Protein AF-A0A9P5GC84-F1 (afdb_monomer)

Sequence (224 aa):
MANRCHRMKKECLPSPPMRKRRMMTKTPGDNKVERLEEKVDGLVALLKSVTQGAPGSFNASSINSALGRLIPATSGREADGVITNNTNHVEYPYDKPGVTRSVEGPFTPTTSSLSRPESTNQLPSLIYSYLEPSAEEASAYLDRFRNEFQGQLPFLQVSSSMTAQQLRQESPLLWLSIMTVASTRSTQKIMLSKEVSGVFGREAYVEGTRNMDFLLAVLVYTTW

Solvent-accessible surface area (backbone atoms only — not comparable to full-atom values): 15064 Å² total; per-residue (Å²): 144,63,73,68,34,63,78,66,78,45,88,83,72,82,81,79,85,79,81,81,78,81,81,79,83,80,79,90,82,77,72,63,62,60,60,47,50,58,55,50,52,54,51,53,54,52,53,51,58,66,66,69,54,78,94,82,80,89,61,74,67,60,60,52,57,63,60,62,73,72,67,80,90,80,90,85,85,90,84,89,85,88,88,86,87,83,86,88,84,84,86,81,86,87,85,86,91,87,82,91,85,89,86,86,87,84,91,82,94,76,95,73,94,70,86,70,79,82,74,77,82,69,71,75,72,90,57,61,81,87,76,59,66,54,74,68,54,35,43,51,22,49,53,44,34,59,73,74,49,34,82,83,36,87,88,57,78,80,59,89,86,63,48,51,69,55,40,42,72,79,27,48,52,30,38,56,24,46,48,30,67,40,45,83,51,67,70,57,27,54,52,41,47,54,45,52,52,51,50,50,50,40,38,57,70,73,71,55,67,89,48,70,40,55,53,52,13,52,51,53,51,73,74,104

Organism: Penicillium crustosum (NCBI:txid36656)

Mean predicted aligned error: 21.55 Å

Structure (mmCIF, N/CA/C/O backbone):
data_AF-A0A9P5GC84-F1
#
_entry.id   AF-A0A9P5GC84-F1
#
loop_
_atom_site.group_PDB
_atom_site.id
_atom_site.type_symbol
_atom_site.label_atom_id
_atom_site.label_alt_id
_atom_site.label_comp_id
_atom_site.label_asym_id
_atom_site.label_entity_id
_atom_site.label_seq_id
_atom_site.pdbx_PDB_ins_code
_atom_site.Cartn_x
_atom_site.Cartn_y
_atom_site.Cartn_z
_atom_site.occupancy
_atom_site.B_iso_or_equiv
_atom_site.auth_seq_id
_atom_site.auth_comp_id
_atom_site.auth_asym_id
_atom_site.auth_atom_id
_atom_site.pdbx_PDB_model_num
ATOM 1 N N . MET A 1 1 ? -10.344 -0.003 -44.331 1.00 55.09 1 MET A N 1
ATOM 2 C CA . MET A 1 1 ? -10.607 0.578 -42.993 1.00 55.09 1 MET A CA 1
ATOM 3 C C . MET A 1 1 ? -11.714 1.645 -43.098 1.00 55.09 1 MET A C 1
ATOM 5 O O . MET A 1 1 ? -11.452 2.808 -42.856 1.00 55.09 1 MET A O 1
ATOM 9 N N . ALA A 1 2 ? -12.939 1.276 -43.514 1.00 60.81 2 ALA A N 1
ATOM 10 C CA . ALA A 1 2 ? -14.027 2.242 -43.798 1.00 60.81 2 ALA A CA 1
ATOM 11 C C . ALA A 1 2 ? -15.404 1.857 -43.204 1.00 60.81 2 ALA A C 1
ATOM 13 O O . ALA A 1 2 ? -16.261 2.713 -43.009 1.00 60.81 2 ALA A O 1
ATOM 14 N N . ASN A 1 3 ? -15.610 0.590 -42.817 1.00 68.31 3 ASN A N 1
ATOM 15 C CA . ASN A 1 3 ? -16.916 0.107 -42.339 1.00 68.31 3 ASN A CA 1
ATOM 16 C C . ASN A 1 3 ? -17.334 0.642 -40.952 1.00 68.31 3 ASN A C 1
ATOM 18 O O . ASN A 1 3 ? -18.503 0.547 -40.583 1.00 68.31 3 ASN A O 1
ATOM 22 N N . ARG A 1 4 ? -16.410 1.223 -40.170 1.00 76.31 4 ARG A N 1
ATOM 23 C CA . ARG A 1 4 ? -16.698 1.702 -38.806 1.00 76.31 4 ARG A CA 1
ATOM 24 C C . ARG A 1 4 ? -17.381 3.075 -38.777 1.00 76.31 4 ARG A C 1
ATOM 26 O O . ARG A 1 4 ? -18.329 3.228 -38.014 1.00 76.31 4 ARG A O 1
ATOM 33 N N . CYS A 1 5 ? -16.967 4.046 -39.603 1.00 82.56 5 CYS A N 1
ATOM 34 C CA . CYS A 1 5 ? -17.656 5.349 -39.622 1.00 82.56 5 CYS A CA 1
ATOM 35 C C . CYS A 1 5 ? -19.024 5.254 -40.309 1.00 82.56 5 CYS A C 1
ATOM 37 O O . CYS A 1 5 ? -19.958 5.928 -39.880 1.00 82.56 5 CYS A O 1
ATOM 39 N N . HIS A 1 6 ? -19.166 4.373 -41.313 1.00 81.94 6 HIS A N 1
ATOM 40 C CA . HIS A 1 6 ? -20.432 4.179 -42.026 1.00 81.94 6 HIS A CA 1
ATOM 41 C C . HIS A 1 6 ? -21.551 3.719 -41.079 1.00 81.94 6 HIS A C 1
ATOM 43 O O . HIS A 1 6 ? -22.630 4.306 -41.054 1.00 81.94 6 HIS A O 1
ATOM 49 N N . ARG A 1 7 ? -21.255 2.759 -40.191 1.00 88.31 7 ARG A N 1
ATOM 50 C CA . ARG A 1 7 ? -22.196 2.303 -39.154 1.00 88.31 7 ARG A CA 1
ATOM 51 C C . ARG A 1 7 ? -22.576 3.403 -38.155 1.00 88.31 7 ARG A C 1
ATOM 53 O O . ARG A 1 7 ? -23.663 3.364 -37.592 1.00 88.31 7 ARG A O 1
ATOM 60 N N . MET A 1 8 ? -21.692 4.373 -37.924 1.00 82.38 8 MET A N 1
ATOM 61 C CA . MET A 1 8 ? -21.915 5.465 -36.972 1.00 82.38 8 MET A CA 1
ATOM 62 C C . MET A 1 8 ? -22.486 6.739 -37.613 1.00 82.38 8 MET A C 1
ATOM 64 O O . MET A 1 8 ? -22.654 7.724 -36.899 1.00 82.38 8 MET A O 1
ATOM 68 N N . LYS A 1 9 ? -22.777 6.736 -38.926 1.00 83.75 9 LYS A N 1
ATOM 69 C CA . LYS A 1 9 ? -23.207 7.918 -39.700 1.00 83.75 9 LYS A CA 1
ATOM 70 C C . LYS A 1 9 ? -22.303 9.143 -39.477 1.00 83.75 9 LYS A C 1
ATOM 72 O O . LYS A 1 9 ? -22.784 10.268 -39.390 1.00 83.75 9 LYS A O 1
ATOM 77 N N . LYS A 1 10 ? -20.991 8.920 -39.348 1.00 84.88 10 LYS A N 1
ATOM 78 C CA . LYS A 1 10 ? -19.992 9.990 -39.217 1.00 84.88 10 LYS A CA 1
ATOM 79 C C . LYS A 1 10 ? -19.121 10.044 -40.464 1.00 84.88 10 LYS A C 1
ATOM 81 O O . LYS A 1 10 ? -18.779 9.002 -41.023 1.00 84.88 10 LYS A O 1
ATOM 86 N N . GLU A 1 11 ? -18.750 11.250 -40.870 1.00 83.75 11 GLU A N 1
ATOM 87 C CA . GLU A 1 11 ? -17.839 11.479 -41.988 1.00 83.75 11 GLU A CA 1
ATOM 88 C C . GLU A 1 11 ? -16.426 10.995 -41.616 1.00 83.75 11 GLU A C 1
ATOM 90 O O . GLU A 1 11 ? -15.875 11.393 -40.587 1.00 83.75 11 GLU A O 1
ATOM 95 N N . CYS A 1 12 ? -15.855 10.069 -42.398 1.00 85.00 12 CYS A N 1
ATOM 96 C CA . CYS A 1 12 ? -14.475 9.631 -42.183 1.00 85.00 12 CYS A CA 1
ATOM 97 C C . CYS A 1 12 ? -13.531 10.655 -42.832 1.00 85.00 12 CYS A C 1
ATOM 99 O O . CYS A 1 12 ? -13.404 10.671 -44.056 1.00 85.00 12 CYS A O 1
ATOM 101 N N . LEU A 1 13 ? -12.816 11.443 -42.028 1.00 83.06 13 LEU A N 1
ATOM 102 C CA . LEU A 1 13 ? -11.723 12.287 -42.514 1.00 83.06 13 LEU A CA 1
ATOM 103 C C . LEU A 1 13 ? -10.361 11.632 -42.226 1.00 83.06 13 LEU A C 1
ATOM 105 O O . LEU A 1 13 ? -10.191 11.021 -41.165 1.00 83.06 13 LEU A O 1
ATOM 109 N N . PRO A 1 14 ? -9.385 11.733 -43.147 1.00 79.88 14 PRO A N 1
ATOM 110 C CA . PRO A 1 14 ? -8.031 11.258 -42.899 1.00 79.88 14 PRO A CA 1
ATOM 111 C C . PRO A 1 14 ? -7.396 12.045 -41.747 1.00 79.88 14 PRO A C 1
ATOM 113 O O . PRO A 1 14 ? -7.546 13.263 -41.645 1.00 79.88 14 PRO A O 1
ATOM 116 N N . SER A 1 15 ? -6.681 11.346 -40.864 1.00 75.31 15 SER A N 1
ATOM 117 C CA . SER A 1 15 ? -5.996 11.974 -39.732 1.00 75.31 15 SER A CA 1
ATOM 118 C C . SER A 1 15 ? -4.927 12.962 -40.223 1.00 75.31 15 SER A C 1
ATOM 120 O O . SER A 1 15 ? -4.150 12.599 -41.112 1.00 75.31 15 SER A O 1
ATOM 122 N N . PRO A 1 16 ? -4.837 14.177 -39.648 1.00 75.81 16 PRO A N 1
ATOM 123 C CA . PRO A 1 16 ? -3.846 15.165 -40.058 1.00 75.81 16 PRO A CA 1
ATOM 124 C C . PRO A 1 16 ? -2.413 14.667 -39.790 1.00 75.81 16 PRO A C 1
ATOM 126 O O . PRO A 1 16 ? -2.183 13.937 -38.820 1.00 75.81 16 PRO A O 1
ATOM 129 N N . PRO A 1 17 ? -1.429 15.053 -40.623 1.00 72.69 17 PRO A N 1
ATOM 130 C CA . PRO A 1 17 ? -0.055 14.587 -40.477 1.00 72.69 17 PRO A CA 1
ATOM 131 C C . PRO A 1 17 ? 0.571 15.100 -39.171 1.00 72.69 17 PRO A C 1
ATOM 133 O O . PRO A 1 17 ? 0.630 16.304 -38.914 1.00 72.69 17 PRO A O 1
ATOM 136 N N . MET A 1 18 ? 1.080 14.183 -38.343 1.00 66.62 18 MET A N 1
ATOM 137 C CA . MET A 1 18 ? 1.791 14.529 -37.110 1.00 66.62 18 MET A CA 1
ATOM 138 C C . MET A 1 18 ? 3.189 15.079 -37.428 1.00 66.62 18 MET A C 1
ATOM 140 O O . MET A 1 18 ? 4.023 14.404 -38.032 1.00 66.62 18 MET A O 1
ATOM 144 N N . ARG A 1 19 ? 3.480 16.305 -36.979 1.00 72.06 19 ARG A N 1
ATOM 145 C CA . ARG A 1 19 ? 4.813 16.918 -37.085 1.00 72.06 19 ARG A CA 1
ATOM 146 C C . ARG A 1 19 ? 5.812 16.175 -36.187 1.00 72.06 19 ARG A C 1
ATOM 148 O O . ARG A 1 19 ? 5.699 16.196 -34.964 1.00 72.06 19 ARG A O 1
ATOM 155 N N . LYS A 1 20 ? 6.823 15.552 -36.800 1.00 64.44 20 LYS A N 1
ATOM 156 C CA . LYS A 1 20 ? 7.907 14.819 -36.123 1.00 64.44 20 LYS A CA 1
ATOM 157 C C . LYS A 1 20 ? 8.705 15.762 -35.204 1.00 64.44 20 LYS A C 1
ATOM 159 O O . LYS A 1 20 ? 9.256 16.766 -35.660 1.00 64.44 20 LYS A O 1
ATOM 164 N N . ARG A 1 21 ? 8.761 15.452 -33.905 1.00 65.12 21 ARG A N 1
ATOM 165 C CA . ARG A 1 21 ? 9.570 16.177 -32.907 1.00 65.12 21 ARG A CA 1
ATOM 166 C C . ARG A 1 21 ? 11.055 15.918 -33.193 1.00 65.12 21 ARG A C 1
ATOM 168 O O . ARG A 1 21 ? 11.454 14.765 -33.338 1.00 65.12 21 ARG A O 1
ATOM 175 N N . ARG A 1 22 ? 11.865 16.976 -33.308 1.00 62.28 22 ARG A N 1
ATOM 176 C CA . ARG A 1 22 ? 13.326 16.854 -33.461 1.00 62.28 22 ARG A CA 1
ATOM 177 C C . ARG A 1 22 ? 13.924 16.256 -32.182 1.00 62.28 22 ARG A C 1
ATOM 179 O O . ARG A 1 22 ? 13.572 16.683 -31.086 1.00 62.28 22 ARG A O 1
ATOM 186 N N . MET A 1 23 ? 14.795 15.261 -32.348 1.00 58.22 23 MET A N 1
ATOM 187 C CA . MET A 1 23 ? 15.551 14.620 -31.271 1.00 58.22 23 MET A CA 1
ATOM 188 C C . MET A 1 23 ? 16.591 15.609 -30.731 1.00 58.22 23 MET A C 1
ATOM 190 O O . MET A 1 23 ? 17.331 16.206 -31.510 1.00 58.22 23 MET A O 1
ATOM 194 N N . MET A 1 24 ? 16.614 15.799 -29.412 1.00 58.97 24 MET A N 1
ATOM 195 C CA . MET A 1 24 ? 17.615 16.606 -28.715 1.00 58.97 24 MET A CA 1
ATOM 196 C C . MET A 1 24 ? 18.976 15.907 -28.839 1.00 58.97 24 MET A C 1
ATOM 198 O O . MET A 1 24 ? 19.091 14.718 -28.540 1.00 58.97 24 MET A O 1
ATOM 202 N N . THR A 1 25 ? 19.995 16.627 -29.299 1.00 54.00 25 THR A N 1
ATOM 203 C CA . THR A 1 25 ? 21.387 16.167 -29.334 1.00 54.00 25 THR A CA 1
ATOM 204 C C . THR A 1 25 ? 21.872 15.842 -27.922 1.00 54.00 25 THR A C 1
ATOM 206 O O . THR A 1 25 ? 21.773 16.667 -27.017 1.00 54.00 25 THR A O 1
ATOM 209 N N . LYS A 1 26 ? 22.371 14.617 -27.750 1.00 50.19 26 LYS A N 1
ATOM 210 C CA . LYS A 1 26 ? 22.916 14.058 -26.510 1.00 50.19 26 LYS A CA 1
ATOM 211 C C . LYS A 1 26 ? 24.270 14.721 -26.215 1.00 50.19 26 LYS A C 1
ATOM 213 O O . LYS A 1 26 ? 25.170 14.655 -27.046 1.00 50.19 26 LYS A O 1
ATOM 218 N N . THR A 1 27 ? 24.407 15.368 -25.063 1.00 59.03 27 THR A N 1
ATOM 219 C CA . THR A 1 27 ? 25.687 15.864 -24.530 1.00 59.03 27 THR A CA 1
ATOM 220 C C . THR A 1 27 ? 26.582 14.670 -24.155 1.00 59.03 27 THR A C 1
ATOM 222 O O . THR A 1 27 ? 26.062 13.707 -23.581 1.00 59.03 27 THR A O 1
ATOM 225 N N . PRO A 1 28 ? 27.897 14.689 -24.444 1.00 49.44 28 PRO A N 1
ATOM 226 C CA . PRO A 1 28 ? 28.806 13.622 -24.043 1.00 49.44 28 PRO A CA 1
ATOM 227 C C . PRO A 1 28 ? 29.158 13.793 -22.561 1.00 49.44 28 PRO A C 1
ATOM 229 O O . PRO A 1 28 ? 29.727 14.801 -22.153 1.00 49.44 28 PRO A O 1
ATOM 232 N N . GLY A 1 29 ? 28.767 12.822 -21.743 1.00 54.94 29 GLY A N 1
ATOM 233 C CA . GLY A 1 29 ? 29.179 12.704 -20.348 1.00 54.94 29 GLY A CA 1
ATOM 234 C C . GLY A 1 29 ? 29.903 11.382 -20.169 1.00 54.94 29 GLY A C 1
ATOM 235 O O . GLY A 1 29 ? 29.343 10.472 -19.569 1.00 54.94 29 GLY A O 1
ATOM 236 N N . ASP A 1 30 ? 31.106 11.278 -20.732 1.00 59.31 30 ASP A N 1
ATOM 237 C CA . ASP A 1 30 ? 31.896 10.042 -20.780 1.00 59.31 30 ASP A CA 1
ATOM 238 C C . ASP A 1 30 ? 33.179 10.143 -19.943 1.00 59.31 30 ASP A C 1
ATOM 240 O O . ASP A 1 30 ? 34.237 9.667 -20.312 1.00 59.31 30 ASP A O 1
ATOM 244 N N . ASN A 1 31 ? 33.089 10.805 -18.785 1.00 60.28 31 ASN A N 1
ATOM 245 C CA . ASN A 1 31 ? 34.246 11.025 -17.904 1.00 60.28 31 ASN A CA 1
ATOM 246 C C . A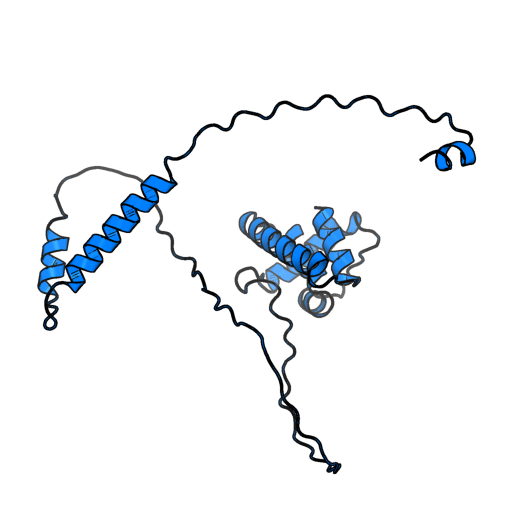SN A 1 31 ? 34.158 10.177 -16.623 1.00 60.28 31 ASN A C 1
ATOM 248 O O . ASN A 1 31 ? 34.979 10.317 -15.718 1.00 60.28 31 ASN A O 1
ATOM 252 N N . LYS A 1 32 ? 33.095 9.372 -16.478 1.00 60.78 32 LYS A N 1
ATOM 253 C CA . LYS A 1 32 ? 32.849 8.533 -15.292 1.00 60.78 32 LYS A CA 1
ATOM 254 C C . LYS A 1 32 ? 33.191 7.067 -15.521 1.00 60.78 32 LYS A C 1
ATOM 256 O O . LYS A 1 32 ? 33.563 6.418 -14.554 1.00 60.78 32 LYS A O 1
ATOM 261 N N . VAL A 1 33 ? 33.062 6.566 -16.749 1.00 60.16 33 VAL A N 1
ATOM 262 C CA . VAL A 1 33 ? 33.372 5.166 -17.076 1.00 60.16 33 VAL A CA 1
ATOM 263 C C . VAL A 1 33 ? 34.890 4.982 -17.150 1.00 60.16 33 VAL A C 1
ATOM 265 O O . VAL A 1 33 ? 35.430 4.182 -16.396 1.00 60.16 33 VAL A O 1
ATOM 268 N N . GLU A 1 34 ? 35.588 5.855 -17.880 1.00 59.97 34 GLU A N 1
ATOM 269 C CA . GLU A 1 34 ? 37.058 5.857 -17.995 1.00 59.97 34 GLU A CA 1
ATOM 270 C C . GLU A 1 34 ? 37.766 6.017 -16.631 1.00 59.97 34 GLU A C 1
ATOM 272 O O . GLU A 1 34 ? 38.715 5.307 -16.306 1.00 59.97 34 GLU A O 1
ATOM 277 N N . ARG A 1 35 ? 37.227 6.874 -15.750 1.00 57.44 35 ARG A N 1
ATOM 278 C CA . ARG A 1 35 ? 37.747 7.061 -14.381 1.00 57.44 35 ARG A CA 1
ATOM 279 C C . ARG A 1 35 ? 37.533 5.861 -13.461 1.00 57.44 35 ARG A C 1
ATOM 281 O O . ARG A 1 35 ? 38.186 5.774 -12.421 1.00 57.44 35 ARG A O 1
ATOM 288 N N . LEU A 1 36 ? 36.558 5.004 -13.760 1.00 56.75 36 LEU A N 1
ATOM 289 C CA . LEU A 1 36 ? 36.333 3.774 -13.003 1.00 56.75 36 LEU A CA 1
ATOM 290 C C . LEU A 1 36 ? 37.233 2.654 -13.526 1.00 56.75 36 LEU A C 1
ATOM 292 O O . LEU A 1 36 ? 37.791 1.926 -12.710 1.00 56.75 36 LEU A O 1
ATOM 296 N N . GLU A 1 37 ? 37.440 2.577 -14.839 1.00 64.00 37 GLU A N 1
ATOM 297 C CA . GLU A 1 37 ? 38.364 1.628 -15.472 1.00 64.00 37 GLU A CA 1
ATOM 298 C C . GLU A 1 37 ? 39.808 1.838 -14.981 1.00 64.00 37 GLU A C 1
ATOM 300 O O . GLU A 1 37 ? 40.424 0.896 -14.483 1.00 64.00 37 GLU A O 1
ATOM 305 N N . GLU A 1 38 ? 40.289 3.088 -14.932 1.00 66.69 38 GLU A N 1
ATOM 306 C CA . GLU A 1 38 ? 41.637 3.419 -14.433 1.00 66.69 38 GLU A CA 1
ATOM 307 C C . GLU A 1 38 ? 41.859 2.980 -12.968 1.00 66.69 38 GLU A C 1
ATOM 309 O O . GLU A 1 38 ? 42.932 2.504 -12.585 1.00 66.69 38 GLU A O 1
ATOM 314 N N . LYS A 1 39 ? 40.824 3.086 -12.122 1.00 68.94 39 L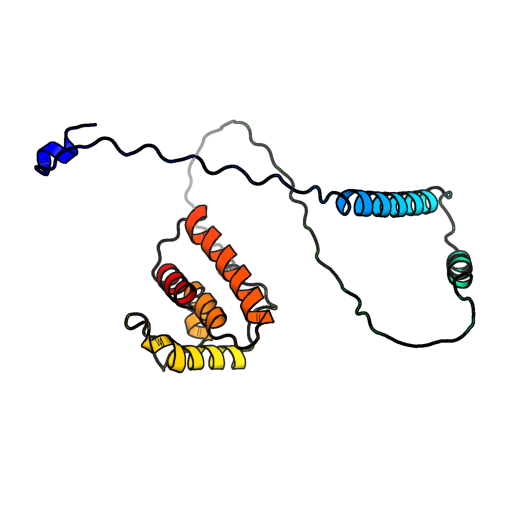YS A N 1
ATOM 315 C CA . LYS A 1 39 ? 40.908 2.682 -10.706 1.00 68.94 39 LYS A CA 1
ATOM 316 C C . LYS A 1 39 ? 40.858 1.166 -10.523 1.00 68.94 39 LYS A C 1
ATOM 318 O O . LYS A 1 39 ? 41.438 0.663 -9.559 1.00 68.94 39 LYS A O 1
ATOM 323 N N . VAL A 1 40 ? 40.180 0.442 -11.414 1.00 70.69 40 VAL A N 1
ATOM 324 C CA . VAL A 1 40 ? 40.148 -1.027 -11.399 1.00 70.69 40 VAL A CA 1
ATOM 325 C C . VAL A 1 40 ? 41.503 -1.586 -11.831 1.00 70.69 40 VAL A C 1
ATOM 327 O O . VAL A 1 40 ? 42.036 -2.466 -11.151 1.00 70.69 40 VAL A O 1
ATOM 330 N N . ASP A 1 41 ? 42.123 -1.012 -12.860 1.00 68.88 41 ASP A N 1
ATOM 331 C CA . ASP A 1 41 ? 43.451 -1.430 -13.318 1.00 68.88 41 ASP A CA 1
ATOM 332 C C . ASP A 1 41 ? 44.534 -1.207 -12.254 1.00 68.88 41 ASP A C 1
ATOM 334 O O . ASP A 1 41 ? 45.388 -2.074 -12.040 1.00 68.88 41 ASP A O 1
ATOM 338 N N . GLY A 1 42 ? 44.451 -0.104 -11.500 1.00 71.81 42 GLY A N 1
ATOM 339 C CA . GLY A 1 42 ? 45.342 0.156 -10.366 1.00 71.81 42 GLY A CA 1
ATOM 340 C C . GLY A 1 42 ? 45.252 -0.903 -9.258 1.00 71.81 42 GLY A C 1
ATOM 341 O O . GLY A 1 42 ? 46.273 -1.320 -8.705 1.00 71.81 42 GLY A O 1
ATOM 342 N N . LEU A 1 43 ? 44.046 -1.399 -8.959 1.00 74.56 43 LEU A N 1
ATOM 343 C CA . LEU A 1 43 ? 43.842 -2.460 -7.965 1.00 74.56 43 LEU A CA 1
ATOM 344 C C . LEU A 1 43 ? 44.334 -3.823 -8.469 1.00 74.56 43 LEU A C 1
ATOM 346 O O . LEU A 1 43 ? 44.952 -4.575 -7.712 1.00 74.56 43 LEU A O 1
ATOM 350 N N . VAL A 1 44 ? 44.123 -4.127 -9.751 1.00 75.69 44 VAL A N 1
ATOM 351 C CA . VAL A 1 44 ? 44.600 -5.370 -10.374 1.00 75.69 44 VAL A CA 1
ATOM 352 C C . VAL A 1 44 ? 46.129 -5.397 -10.458 1.00 75.69 44 VAL A C 1
ATOM 354 O O . VAL A 1 44 ? 46.731 -6.450 -10.235 1.00 75.69 44 VAL A O 1
ATOM 357 N N . ALA A 1 45 ? 46.778 -4.258 -10.712 1.00 70.69 45 ALA A N 1
ATOM 358 C CA . ALA A 1 45 ? 48.236 -4.143 -10.715 1.00 70.69 45 ALA A CA 1
ATOM 359 C C . ALA A 1 45 ? 48.844 -4.401 -9.324 1.00 70.69 45 ALA A C 1
ATOM 361 O O . ALA A 1 45 ? 49.824 -5.142 -9.202 1.00 70.69 45 ALA A O 1
ATOM 362 N N . LEU A 1 46 ? 48.231 -3.861 -8.265 1.00 69.50 46 LEU A N 1
ATOM 363 C CA . LEU A 1 46 ? 48.681 -4.079 -6.888 1.00 69.50 46 LEU A CA 1
ATOM 364 C C . LEU A 1 46 ? 48.470 -5.527 -6.440 1.00 69.50 46 LEU A C 1
ATOM 366 O O . LEU A 1 46 ? 49.394 -6.130 -5.894 1.00 69.50 46 LEU A O 1
ATOM 370 N N . LEU A 1 47 ? 47.313 -6.122 -6.741 1.00 69.19 47 LEU A N 1
ATOM 371 C CA . LEU A 1 47 ? 47.050 -7.534 -6.448 1.00 69.19 47 LEU A CA 1
ATOM 372 C C . LEU A 1 47 ? 48.027 -8.454 -7.187 1.00 69.19 47 LEU A C 1
ATOM 374 O O . LEU A 1 47 ? 48.614 -9.342 -6.569 1.00 69.19 47 LEU A O 1
ATOM 378 N N . LYS A 1 48 ? 48.295 -8.190 -8.473 1.00 66.88 48 LYS A N 1
ATOM 379 C CA . LYS A 1 48 ? 49.311 -8.924 -9.237 1.00 66.88 48 LYS A CA 1
ATOM 380 C C . LYS A 1 48 ? 50.703 -8.796 -8.615 1.00 66.88 48 LYS A C 1
ATOM 382 O O . LYS A 1 48 ? 51.396 -9.808 -8.535 1.00 66.88 48 LYS A O 1
ATOM 387 N N . SER A 1 49 ? 51.090 -7.615 -8.120 1.00 63.16 49 SER A N 1
ATOM 388 C CA . SER A 1 49 ? 52.384 -7.421 -7.444 1.00 63.16 49 SER A CA 1
ATOM 389 C C . SER A 1 49 ? 52.500 -8.173 -6.112 1.00 63.16 49 SER A C 1
ATOM 391 O O . SER A 1 49 ? 53.571 -8.684 -5.797 1.00 63.16 49 SER A O 1
ATOM 393 N N . VAL A 1 50 ? 51.397 -8.322 -5.367 1.00 65.25 50 VAL A N 1
ATOM 394 C CA . VAL A 1 50 ? 51.358 -9.097 -4.114 1.00 65.25 50 VAL A CA 1
ATOM 395 C C . VAL A 1 50 ? 51.447 -10.600 -4.393 1.00 65.25 50 VAL A C 1
ATOM 397 O O . VAL A 1 50 ? 52.057 -11.335 -3.623 1.00 65.25 50 VAL A O 1
ATOM 400 N N . THR A 1 51 ? 50.895 -11.062 -5.517 1.00 60.72 51 THR A N 1
ATOM 401 C CA . THR A 1 51 ? 50.903 -12.487 -5.894 1.00 60.72 51 THR A CA 1
ATOM 402 C C . THR A 1 51 ? 52.149 -12.951 -6.656 1.00 60.72 51 THR A C 1
ATOM 404 O O . THR A 1 51 ? 52.334 -14.152 -6.821 1.00 60.72 51 THR A O 1
ATOM 407 N N . GLN A 1 52 ? 53.006 -12.037 -7.129 1.00 58.28 52 GLN A N 1
ATOM 408 C CA . GLN A 1 52 ? 54.222 -12.380 -7.888 1.00 58.28 52 GLN A CA 1
ATOM 409 C C . GLN A 1 52 ? 55.486 -12.535 -7.021 1.00 58.28 52 GLN A C 1
ATOM 411 O O . GLN A 1 52 ? 56.554 -12.848 -7.544 1.00 58.28 52 GLN A O 1
ATOM 416 N N . GLY A 1 53 ? 55.383 -12.378 -5.698 1.00 53.09 53 GLY A N 1
ATOM 417 C CA . GLY A 1 53 ? 56.409 -12.841 -4.762 1.00 53.09 53 GLY A CA 1
ATOM 418 C C . GLY A 1 53 ? 56.238 -14.336 -4.482 1.00 53.09 53 GLY A C 1
ATOM 419 O O . GLY A 1 53 ? 55.138 -14.774 -4.160 1.00 53.09 53 GLY A O 1
ATOM 420 N N . ALA A 1 54 ? 57.316 -15.110 -4.628 1.00 53.38 54 ALA A N 1
ATOM 421 C CA . ALA A 1 54 ? 57.374 -16.561 -4.425 1.00 53.38 54 ALA A CA 1
ATOM 422 C C . ALA A 1 54 ? 56.625 -17.061 -3.162 1.00 53.38 54 ALA A C 1
ATOM 424 O O . ALA A 1 54 ? 56.560 -16.352 -2.154 1.00 53.38 54 ALA A O 1
ATOM 425 N N . PRO A 1 55 ? 56.084 -18.296 -3.173 1.00 51.84 55 PRO A N 1
ATOM 426 C CA . PRO A 1 55 ? 55.265 -18.796 -2.081 1.00 51.84 55 PRO A CA 1
ATOM 427 C C . PRO A 1 55 ? 56.147 -19.134 -0.879 1.00 51.84 55 PRO A C 1
ATOM 429 O O . PRO A 1 55 ? 56.990 -20.026 -0.942 1.00 51.84 55 PRO A O 1
ATOM 432 N N . GLY A 1 56 ? 55.916 -18.442 0.233 1.00 56.12 56 GLY A N 1
ATOM 433 C CA . GLY A 1 56 ? 56.484 -18.806 1.527 1.00 56.12 56 GLY A CA 1
ATOM 434 C C . GLY A 1 56 ? 57.140 -17.637 2.245 1.00 56.12 56 GLY A C 1
ATOM 435 O O . GLY A 1 56 ? 58.334 -17.407 2.097 1.00 56.12 56 GLY A O 1
ATOM 436 N N . SER A 1 57 ? 56.334 -16.972 3.076 1.00 53.56 57 SER A N 1
ATOM 437 C CA . SER A 1 57 ? 56.687 -16.109 4.217 1.00 53.56 57 SER A CA 1
ATOM 438 C C . SER A 1 57 ? 56.083 -14.712 4.085 1.00 53.56 57 SER A C 1
ATOM 440 O O . SER A 1 57 ? 56.686 -13.779 3.559 1.00 53.56 57 SER A O 1
ATOM 442 N N . PHE A 1 58 ? 54.861 -14.565 4.598 1.00 53.81 58 PHE A N 1
ATOM 443 C CA . PHE A 1 58 ? 54.255 -13.260 4.830 1.00 53.81 58 PHE A CA 1
ATOM 444 C C . PHE A 1 58 ? 54.684 -12.783 6.216 1.00 53.81 58 PHE A C 1
ATOM 446 O O . PHE A 1 58 ? 54.112 -13.191 7.225 1.00 53.81 58 PHE A O 1
ATOM 453 N N . ASN A 1 59 ? 55.713 -11.939 6.278 1.00 55.34 59 ASN A N 1
ATOM 454 C CA . ASN A 1 59 ? 56.118 -11.307 7.528 1.00 55.34 59 ASN A CA 1
ATOM 455 C C . ASN A 1 59 ? 55.352 -9.980 7.686 1.00 55.34 59 ASN A C 1
ATOM 457 O O . ASN A 1 59 ? 55.474 -9.076 6.857 1.00 55.34 59 ASN A O 1
ATOM 461 N N . ALA A 1 60 ? 54.554 -9.854 8.752 1.00 51.88 60 ALA A N 1
ATOM 462 C CA . ALA A 1 60 ? 53.698 -8.690 9.034 1.00 51.88 60 ALA A CA 1
ATOM 463 C C . ALA A 1 60 ? 54.470 -7.353 9.161 1.00 51.88 60 ALA A C 1
ATOM 465 O O . ALA A 1 60 ? 53.888 -6.270 9.095 1.00 51.88 60 ALA A O 1
ATOM 466 N N . SER A 1 61 ? 55.796 -7.414 9.294 1.00 54.19 61 SER A N 1
ATOM 467 C CA . SER A 1 61 ? 56.706 -6.270 9.385 1.00 54.19 61 SER A CA 1
ATOM 468 C C . SER A 1 61 ? 56.823 -5.447 8.092 1.00 54.19 61 SER A C 1
ATOM 470 O O . SER A 1 61 ? 57.069 -4.241 8.166 1.00 54.19 61 SER A O 1
ATOM 472 N N . SER A 1 62 ? 56.582 -6.037 6.915 1.00 52.69 62 SER A N 1
ATOM 473 C CA . SER A 1 62 ? 56.615 -5.300 5.638 1.00 52.69 62 SER A CA 1
ATOM 474 C C . SER A 1 62 ? 55.364 -4.440 5.417 1.00 52.69 62 SER A C 1
ATOM 476 O O . SER A 1 62 ? 55.452 -3.368 4.820 1.00 52.69 62 SER A O 1
ATOM 478 N N . ILE A 1 63 ? 54.218 -4.857 5.966 1.00 55.91 63 ILE A N 1
ATOM 479 C CA . ILE A 1 63 ? 52.938 -4.137 5.864 1.00 55.91 63 ILE A CA 1
ATOM 480 C C . ILE A 1 63 ? 52.994 -2.842 6.695 1.00 55.91 63 ILE A C 1
ATOM 482 O O . ILE A 1 63 ? 52.574 -1.779 6.238 1.00 55.91 63 ILE A O 1
ATOM 486 N N . ASN A 1 64 ? 53.630 -2.901 7.870 1.00 53.34 64 ASN A N 1
ATOM 487 C CA . ASN A 1 64 ? 53.810 -1.740 8.744 1.00 53.34 64 ASN A CA 1
ATOM 488 C C . ASN A 1 64 ? 54.816 -0.715 8.187 1.00 53.34 64 ASN A C 1
ATOM 490 O O . ASN A 1 64 ? 54.645 0.481 8.410 1.00 53.34 64 ASN A O 1
ATOM 494 N N . SER A 1 65 ? 55.825 -1.144 7.413 1.00 49.84 65 SER A N 1
ATOM 495 C CA . SER A 1 65 ? 56.768 -0.213 6.761 1.00 49.84 65 SER A CA 1
ATOM 496 C C . SER A 1 65 ? 56.147 0.561 5.592 1.00 49.84 65 SER A C 1
ATOM 498 O O . SER A 1 65 ? 56.536 1.702 5.345 1.00 49.84 65 SER A O 1
ATOM 500 N N . ALA A 1 66 ? 55.168 -0.021 4.890 1.00 52.66 66 ALA A N 1
ATOM 501 C CA . ALA A 1 66 ? 54.433 0.674 3.832 1.00 52.66 66 ALA A CA 1
ATOM 502 C C . ALA A 1 66 ? 53.396 1.660 4.404 1.00 52.66 66 ALA A C 1
ATOM 504 O O . ALA A 1 66 ? 53.283 2.782 3.914 1.00 52.66 66 ALA A O 1
ATOM 505 N N . LEU A 1 67 ? 52.707 1.285 5.490 1.00 52.94 67 LEU A N 1
ATOM 506 C CA . LEU A 1 67 ? 51.769 2.164 6.203 1.00 52.94 67 LEU A CA 1
ATOM 507 C C . LEU A 1 67 ? 52.470 3.305 6.963 1.00 52.94 67 LEU A C 1
ATOM 509 O O . LEU A 1 67 ? 51.935 4.408 7.035 1.00 52.94 67 LEU A O 1
ATOM 513 N N . GLY A 1 68 ? 53.691 3.088 7.465 1.00 46.97 68 GLY A N 1
ATOM 514 C CA . GLY A 1 68 ? 54.474 4.106 8.178 1.00 46.97 68 GLY A CA 1
ATOM 515 C C . GLY A 1 68 ? 54.995 5.258 7.307 1.00 46.97 68 GLY A C 1
ATOM 516 O O . GLY A 1 68 ? 55.328 6.316 7.834 1.00 46.97 68 GLY A O 1
ATOM 517 N N . ARG A 1 69 ? 55.033 5.102 5.974 1.00 47.03 69 ARG A N 1
ATOM 518 C CA . ARG A 1 69 ? 55.433 6.173 5.038 1.00 47.03 69 ARG A CA 1
ATOM 519 C C . ARG A 1 69 ? 54.312 7.160 4.692 1.00 47.03 69 ARG A C 1
ATOM 521 O O . ARG A 1 69 ? 54.569 8.119 3.972 1.00 47.03 69 ARG A O 1
ATOM 528 N N . LEU A 1 70 ? 53.097 6.957 5.204 1.00 44.47 70 LEU A N 1
ATOM 529 C CA . LEU A 1 70 ? 51.937 7.811 4.925 1.00 44.47 70 LEU A CA 1
ATOM 530 C C . LEU A 1 70 ? 51.655 8.866 6.009 1.00 44.47 70 LEU A C 1
ATOM 532 O O . LEU A 1 70 ? 50.622 9.525 5.939 1.00 44.47 70 LEU A O 1
ATOM 536 N N . ILE A 1 71 ? 52.555 9.078 6.979 1.00 51.00 71 ILE A N 1
ATOM 537 C CA . ILE A 1 71 ? 52.379 10.121 8.005 1.00 51.00 71 ILE A CA 1
ATOM 538 C C . ILE A 1 71 ? 53.427 11.232 7.841 1.00 51.00 71 ILE A C 1
ATOM 540 O O . ILE A 1 71 ? 54.497 11.167 8.448 1.00 51.00 71 ILE A O 1
ATOM 544 N N . PRO A 1 72 ? 53.136 12.301 7.082 1.00 39.28 72 PRO A N 1
ATOM 545 C CA . PRO A 1 72 ? 53.729 13.602 7.339 1.00 39.28 72 PRO A CA 1
ATOM 546 C C . PRO A 1 72 ? 53.012 14.239 8.538 1.00 39.28 72 PRO A C 1
ATOM 548 O O . PRO A 1 72 ? 51.798 14.443 8.526 1.00 39.28 72 PRO A O 1
ATOM 551 N N . ALA A 1 73 ? 53.769 14.569 9.582 1.00 46.50 73 ALA A N 1
ATOM 552 C CA . ALA A 1 73 ? 53.326 15.493 10.615 1.00 46.50 73 ALA A CA 1
ATOM 553 C C . ALA A 1 73 ? 53.226 16.910 10.019 1.00 46.50 73 ALA A C 1
ATOM 555 O O . ALA A 1 73 ? 54.215 17.370 9.465 1.00 46.50 73 ALA A O 1
ATOM 556 N N . THR A 1 74 ? 52.059 17.567 10.123 1.00 35.91 74 THR A N 1
ATOM 557 C CA . THR A 1 74 ? 51.840 18.952 10.618 1.00 35.91 74 THR A CA 1
ATOM 558 C C . THR A 1 74 ? 50.455 19.508 10.221 1.00 35.91 74 THR A C 1
ATOM 560 O O . THR A 1 74 ? 50.170 19.666 9.043 1.00 35.91 74 THR A O 1
ATOM 563 N N . SER A 1 75 ? 49.663 19.857 11.248 1.00 46.06 75 SER A N 1
ATOM 564 C CA . SER A 1 75 ? 48.703 20.978 11.413 1.00 46.06 75 SER A CA 1
ATOM 565 C C . SER A 1 75 ? 47.665 21.358 10.327 1.00 46.06 75 SER A C 1
ATOM 567 O O . SER A 1 75 ? 48.028 21.872 9.275 1.00 46.06 75 SER A O 1
ATOM 569 N N . GLY A 1 76 ? 46.366 21.315 10.693 1.00 35.16 76 GLY A N 1
ATOM 570 C CA . GLY A 1 76 ? 45.350 22.279 10.215 1.00 35.16 76 GLY A CA 1
ATOM 571 C C . GLY A 1 76 ? 43.988 21.750 9.712 1.00 35.16 76 GLY A C 1
ATOM 572 O O . GLY A 1 76 ? 43.868 21.424 8.545 1.00 35.16 76 GLY A O 1
ATOM 573 N N . ARG A 1 77 ? 42.967 21.811 10.591 1.00 41.28 77 ARG A N 1
ATOM 574 C CA . ARG A 1 77 ? 41.516 22.106 10.390 1.00 41.28 77 ARG A CA 1
ATOM 575 C C . ARG A 1 77 ? 40.615 21.324 9.389 1.00 41.28 77 ARG A C 1
ATOM 577 O O . ARG A 1 77 ? 40.738 21.464 8.185 1.00 41.28 77 ARG A O 1
ATOM 584 N N . GLU A 1 78 ? 39.583 20.713 9.999 1.00 36.59 78 GLU A N 1
ATOM 585 C CA . GLU A 1 78 ? 38.132 20.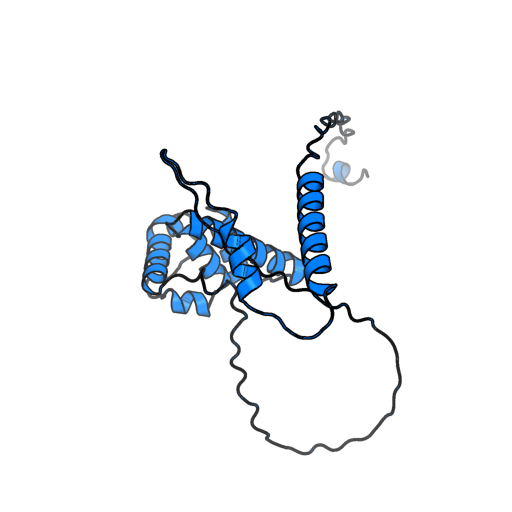659 9.665 1.00 36.59 78 GLU A CA 1
ATOM 586 C C . GLU A 1 78 ? 37.554 19.870 8.458 1.00 36.59 78 GLU A C 1
ATOM 588 O O . GLU A 1 78 ? 38.003 19.978 7.325 1.00 36.59 78 GLU A O 1
ATOM 593 N N . ALA A 1 79 ? 36.416 19.215 8.776 1.00 35.22 79 ALA A N 1
ATOM 594 C CA . ALA A 1 79 ? 35.267 18.773 7.958 1.00 35.22 79 ALA A CA 1
ATOM 595 C C . ALA A 1 79 ? 35.177 17.312 7.435 1.00 35.22 79 ALA A C 1
ATOM 597 O O . ALA A 1 79 ? 35.891 16.895 6.532 1.00 35.22 79 ALA A O 1
ATOM 598 N N . ASP A 1 80 ? 34.200 16.601 8.026 1.00 34.84 80 ASP A N 1
ATOM 599 C CA . ASP A 1 80 ? 33.173 15.689 7.474 1.00 34.84 80 ASP A CA 1
ATOM 600 C C . ASP A 1 80 ? 33.477 14.679 6.348 1.00 34.84 80 ASP A C 1
ATOM 602 O O . ASP A 1 80 ? 33.904 15.026 5.251 1.00 34.84 80 ASP A O 1
ATOM 606 N N . GLY A 1 81 ? 33.040 13.425 6.559 1.00 31.61 81 GLY A N 1
ATOM 607 C CA . GLY A 1 81 ? 32.819 12.474 5.461 1.00 31.61 81 GLY A CA 1
ATOM 608 C C . GLY A 1 81 ? 32.752 10.992 5.843 1.00 31.61 81 GLY A C 1
ATOM 609 O O . GLY A 1 81 ? 33.766 10.311 5.905 1.00 31.61 81 GLY A O 1
ATOM 610 N N . VAL A 1 82 ? 31.527 10.504 6.037 1.00 36.59 82 VAL A N 1
ATOM 611 C CA . VAL A 1 82 ? 31.063 9.133 6.334 1.00 36.59 82 VAL A CA 1
ATOM 612 C C . VAL A 1 82 ? 31.614 8.024 5.412 1.00 36.59 82 VAL A C 1
ATOM 614 O O . VAL A 1 82 ? 31.627 8.160 4.190 1.00 36.59 82 VAL A O 1
ATOM 617 N N . ILE A 1 83 ? 31.954 6.872 6.013 1.00 37.78 83 ILE A N 1
ATOM 618 C CA . ILE A 1 83 ? 32.242 5.589 5.345 1.00 37.78 83 ILE A CA 1
ATOM 619 C C . ILE A 1 83 ? 30.941 4.819 5.054 1.00 37.78 83 ILE A C 1
ATOM 621 O O . ILE A 1 83 ? 30.111 4.600 5.934 1.00 37.78 83 ILE A O 1
ATOM 625 N N . THR A 1 84 ? 30.812 4.374 3.805 1.00 38.53 84 THR A N 1
ATOM 626 C CA . THR A 1 84 ? 29.829 3.423 3.259 1.00 38.53 84 THR A CA 1
ATOM 627 C C . THR A 1 84 ? 30.285 1.967 3.405 1.00 38.53 84 THR A C 1
ATOM 629 O O . THR A 1 84 ? 31.474 1.708 3.268 1.00 38.53 84 THR A O 1
ATOM 632 N N . ASN A 1 85 ? 29.347 1.023 3.536 1.00 33.66 85 ASN A N 1
ATOM 633 C CA . ASN A 1 85 ? 29.482 -0.408 3.194 1.00 33.66 85 ASN A CA 1
ATOM 634 C C . ASN A 1 85 ? 28.056 -0.984 3.030 1.00 33.66 85 ASN 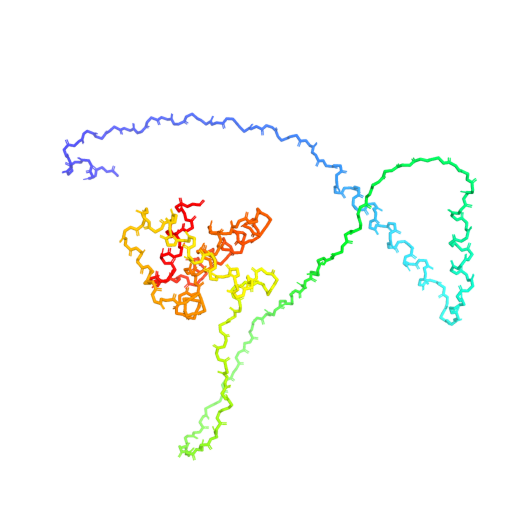A C 1
ATOM 636 O O . ASN A 1 85 ? 27.166 -0.553 3.753 1.00 33.66 85 ASN A O 1
ATOM 640 N N . ASN A 1 86 ? 27.711 -1.965 2.195 1.00 35.69 86 ASN A N 1
ATOM 641 C CA . ASN A 1 86 ? 28.313 -2.630 1.037 1.00 35.69 86 ASN A CA 1
ATOM 642 C C . ASN A 1 86 ? 27.159 -3.454 0.404 1.00 35.69 86 ASN A C 1
ATOM 644 O O . ASN A 1 86 ? 26.396 -4.081 1.139 1.00 35.69 86 ASN A O 1
ATOM 648 N N . THR A 1 87 ? 26.995 -3.457 -0.921 1.00 35.81 87 THR A N 1
ATOM 649 C CA . THR A 1 87 ? 25.999 -4.275 -1.650 1.00 35.81 87 THR A CA 1
ATOM 650 C C . THR A 1 87 ? 26.674 -5.497 -2.265 1.00 35.81 87 THR A C 1
ATOM 652 O O . THR A 1 87 ? 27.579 -5.341 -3.081 1.00 35.81 87 THR A O 1
ATOM 655 N N . ASN A 1 88 ? 26.211 -6.700 -1.914 1.00 49.09 88 ASN A N 1
ATOM 656 C CA . ASN A 1 88 ? 26.642 -7.958 -2.527 1.00 49.09 88 ASN A CA 1
ATOM 657 C C . ASN A 1 88 ? 25.857 -8.228 -3.820 1.00 49.09 88 ASN A C 1
ATOM 659 O O . ASN A 1 88 ? 24.628 -8.267 -3.821 1.00 49.09 88 ASN A O 1
ATOM 663 N N . HIS A 1 89 ? 26.599 -8.429 -4.906 1.00 31.12 89 HIS A N 1
ATOM 664 C CA . HIS A 1 89 ? 26.141 -8.852 -6.226 1.00 31.12 89 HIS A CA 1
ATOM 665 C C . HIS A 1 89 ? 26.241 -10.383 -6.305 1.00 31.12 89 HIS A C 1
ATOM 667 O O . HIS A 1 89 ? 27.323 -10.926 -6.091 1.00 31.12 89 HIS A O 1
ATOM 673 N N . VAL A 1 90 ? 25.132 -11.078 -6.578 1.00 38.31 90 VAL A N 1
ATOM 674 C CA . VAL A 1 90 ? 25.115 -12.538 -6.764 1.00 38.31 90 VAL A CA 1
ATOM 675 C C . VAL A 1 90 ? 25.005 -12.851 -8.254 1.00 38.31 90 VAL A C 1
ATOM 677 O O . VAL A 1 90 ? 24.084 -12.414 -8.940 1.00 38.31 90 VAL A O 1
ATOM 680 N N . GLU A 1 91 ? 26.002 -13.590 -8.720 1.00 23.97 91 GLU A N 1
ATOM 681 C CA . GLU A 1 91 ? 26.189 -14.163 -10.048 1.00 23.97 91 GLU A CA 1
ATOM 682 C C . GLU A 1 91 ? 25.244 -15.363 -10.261 1.00 23.97 91 GLU A C 1
ATOM 684 O O . GLU A 1 91 ? 25.147 -16.236 -9.400 1.00 23.97 91 GLU A O 1
ATOM 689 N N . TYR A 1 92 ? 24.534 -15.407 -11.395 1.00 34.28 92 TYR A N 1
ATOM 690 C CA . TYR A 1 92 ? 23.637 -16.510 -11.774 1.00 34.28 92 TYR A CA 1
ATOM 691 C C . TYR A 1 92 ? 24.273 -17.383 -12.873 1.00 34.28 92 TYR A C 1
ATOM 693 O O . TYR A 1 92 ? 24.599 -16.850 -13.938 1.00 34.28 92 TYR A O 1
ATOM 701 N N . PRO A 1 93 ? 24.384 -18.712 -12.687 1.00 45.38 93 PRO A N 1
ATOM 702 C CA . PRO A 1 93 ? 24.760 -19.644 -13.751 1.00 45.38 93 PRO A CA 1
ATOM 703 C C . PRO A 1 93 ? 23.575 -19.982 -14.675 1.00 45.38 93 PRO A C 1
ATOM 705 O O . PRO A 1 93 ? 22.467 -20.249 -14.216 1.00 45.38 93 PRO A O 1
ATOM 708 N N . TYR A 1 94 ? 23.826 -19.996 -15.986 1.00 31.03 94 TYR A N 1
ATOM 709 C CA . TYR A 1 94 ? 22.902 -20.431 -17.042 1.00 31.03 94 TYR A CA 1
ATOM 710 C C . TYR A 1 94 ? 23.023 -21.948 -17.280 1.00 31.03 94 TYR A C 1
ATOM 712 O O . TYR A 1 94 ? 24.104 -22.410 -17.644 1.00 31.03 94 TYR A O 1
ATOM 720 N N . ASP A 1 95 ? 21.915 -22.694 -17.193 1.00 34.38 95 ASP A N 1
ATOM 721 C CA . ASP A 1 95 ? 21.816 -24.088 -17.658 1.00 34.38 95 ASP A CA 1
ATOM 722 C C . ASP A 1 95 ? 21.122 -24.194 -19.031 1.00 34.38 95 ASP A C 1
ATOM 724 O O . ASP A 1 95 ? 20.164 -23.481 -19.340 1.00 34.38 95 ASP A O 1
ATOM 728 N N . LYS A 1 96 ? 21.636 -25.102 -19.872 1.00 49.66 96 LYS A N 1
ATOM 729 C CA . LYS A 1 96 ? 21.154 -25.442 -21.228 1.00 49.66 96 LYS A CA 1
ATOM 730 C C . LYS A 1 96 ? 20.179 -26.638 -21.202 1.00 49.66 96 LYS A C 1
ATOM 732 O O . LYS A 1 96 ? 20.358 -27.517 -20.365 1.00 49.66 96 LYS A O 1
ATOM 737 N N . PRO A 1 97 ? 19.245 -26.778 -22.172 1.00 44.16 97 PRO A N 1
ATOM 738 C CA . PRO A 1 97 ? 18.389 -27.963 -22.291 1.00 44.16 97 PRO A CA 1
ATOM 739 C C . PRO A 1 97 ? 18.742 -28.908 -23.465 1.00 44.16 97 PRO A C 1
ATOM 741 O O . PRO A 1 97 ? 19.154 -28.467 -24.538 1.00 44.16 97 PRO A O 1
ATOM 744 N N . GLY A 1 98 ? 18.463 -30.208 -23.267 1.00 29.66 98 GLY A N 1
ATOM 745 C CA . GLY A 1 98 ? 18.297 -31.271 -24.284 1.00 29.66 98 GLY A CA 1
ATOM 746 C C . GLY A 1 98 ? 18.987 -32.597 -23.893 1.00 29.66 98 GLY A C 1
ATOM 747 O O . GLY A 1 98 ? 20.053 -32.540 -23.302 1.00 29.66 98 GLY A O 1
ATOM 748 N N . VAL A 1 99 ? 18.525 -33.835 -24.149 1.00 32.41 99 VAL A N 1
ATOM 749 C CA . VAL A 1 99 ? 17.448 -34.445 -24.964 1.00 32.41 99 VAL A CA 1
ATOM 750 C C . VAL A 1 99 ? 17.355 -35.961 -24.585 1.00 32.41 99 VAL A C 1
ATOM 752 O O . VAL A 1 99 ? 18.382 -36.598 -24.391 1.00 32.41 99 VAL A O 1
ATOM 755 N N . THR A 1 100 ? 16.124 -36.502 -24.486 1.00 35.16 100 THR A N 1
ATOM 756 C CA . THR A 1 100 ? 15.584 -37.898 -24.645 1.00 35.16 100 THR A CA 1
ATOM 757 C C . THR A 1 100 ? 16.306 -39.177 -24.147 1.00 35.16 100 THR A C 1
ATOM 759 O O . THR A 1 100 ? 17.387 -39.485 -24.637 1.00 35.16 100 THR A O 1
ATOM 762 N N . ARG A 1 101 ? 15.583 -40.078 -23.435 1.00 31.16 101 ARG A N 1
ATOM 763 C CA . ARG A 1 101 ? 15.014 -41.366 -23.956 1.00 31.16 101 ARG A CA 1
ATOM 764 C C . ARG A 1 101 ? 14.287 -42.217 -22.884 1.00 31.16 101 ARG A C 1
ATOM 766 O O . ARG A 1 101 ? 14.713 -42.278 -21.740 1.00 31.16 101 ARG A O 1
ATOM 773 N N . SER A 1 102 ? 13.205 -42.873 -23.319 1.00 35.03 102 SER A N 1
ATOM 774 C CA . SER A 1 102 ? 12.239 -43.740 -22.611 1.00 35.03 102 SER A CA 1
ATOM 775 C C . SER A 1 102 ? 12.765 -45.085 -22.095 1.00 35.03 102 SER A C 1
ATOM 777 O O . SER A 1 102 ? 13.648 -45.632 -22.746 1.00 35.03 102 SER A O 1
ATOM 779 N N . VAL A 1 103 ? 12.079 -45.678 -21.094 1.00 34.59 103 VAL A N 1
ATOM 780 C CA . VAL A 1 103 ? 11.614 -47.095 -21.056 1.00 34.59 103 VAL A CA 1
ATOM 781 C C . VAL A 1 103 ? 10.343 -47.207 -20.175 1.00 34.59 103 VAL A C 1
ATOM 783 O O . VAL A 1 103 ? 10.252 -46.560 -19.136 1.00 34.59 103 VAL A O 1
ATOM 786 N N . GLU A 1 104 ? 9.365 -48.003 -20.623 1.00 34.59 104 GLU A N 1
ATOM 787 C CA . GLU A 1 104 ? 8.049 -48.306 -20.022 1.00 34.59 104 GLU A CA 1
ATOM 788 C C . GLU A 1 104 ? 8.044 -49.385 -18.911 1.00 34.59 104 GLU A C 1
ATOM 790 O O . GLU A 1 104 ? 8.729 -50.398 -19.030 1.00 34.59 104 GLU A O 1
ATOM 795 N N . GLY A 1 105 ? 7.116 -49.209 -17.948 1.00 34.19 105 GLY A N 1
ATOM 796 C CA . GLY A 1 105 ? 6.281 -50.244 -17.286 1.00 34.19 105 GLY A CA 1
ATOM 797 C C . GLY A 1 105 ? 6.798 -50.900 -15.985 1.00 34.19 105 GLY A C 1
ATOM 798 O O . GLY A 1 105 ? 7.999 -50.870 -15.737 1.00 34.19 105 GLY A O 1
ATOM 7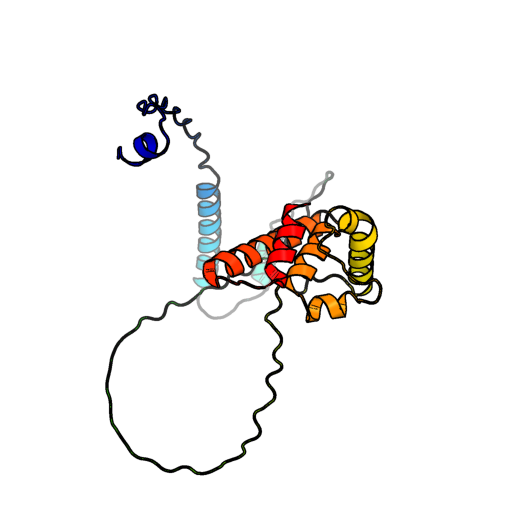99 N N . PRO A 1 106 ? 5.957 -51.620 -15.192 1.00 45.75 106 PRO A N 1
ATOM 800 C CA . PRO A 1 106 ? 4.494 -51.558 -14.978 1.00 45.75 106 PRO A CA 1
ATOM 801 C C . PRO A 1 106 ? 4.047 -51.528 -13.474 1.00 45.75 106 PRO A C 1
ATOM 803 O O . PRO A 1 106 ? 4.834 -51.690 -12.550 1.00 45.75 106 PRO A O 1
ATOM 806 N N . PHE A 1 107 ? 2.741 -51.315 -13.266 1.00 41.91 107 PHE A N 1
ATOM 807 C CA . PHE A 1 107 ? 1.942 -51.069 -12.043 1.00 41.91 107 PHE A CA 1
ATOM 808 C C . PHE A 1 107 ? 2.172 -51.907 -10.760 1.00 41.91 107 PHE A C 1
ATOM 810 O O . PHE A 1 107 ? 2.163 -53.130 -10.821 1.00 41.91 107 PHE A O 1
ATOM 817 N N . THR A 1 108 ? 2.097 -51.240 -9.590 1.00 41.41 108 THR A N 1
ATOM 818 C CA . THR A 1 108 ? 1.478 -51.738 -8.329 1.00 41.41 108 THR A CA 1
ATOM 819 C C . THR A 1 108 ? 1.063 -50.564 -7.414 1.00 41.41 108 THR A C 1
ATOM 821 O O . THR A 1 108 ? 1.880 -49.660 -7.227 1.00 41.41 108 THR A O 1
ATOM 824 N N . PRO A 1 109 ? -0.142 -50.551 -6.802 1.00 48.69 109 PRO A N 1
ATOM 825 C CA . PRO A 1 109 ? -0.525 -49.567 -5.793 1.00 48.69 109 PRO A CA 1
ATOM 826 C C . PRO A 1 109 ? -0.273 -50.132 -4.387 1.00 48.69 109 PRO A C 1
ATOM 828 O O . PRO A 1 109 ? -0.957 -51.060 -3.963 1.00 48.69 109 PRO A O 1
ATOM 831 N N . THR A 1 110 ? 0.671 -49.555 -3.643 1.00 37.94 110 THR A N 1
ATOM 832 C CA . THR A 1 110 ? 0.831 -49.857 -2.213 1.00 37.94 110 THR A CA 1
ATOM 833 C C . THR A 1 110 ? 0.860 -48.563 -1.421 1.00 37.94 110 THR A C 1
ATOM 835 O O . THR A 1 110 ? 1.715 -47.699 -1.602 1.00 37.94 110 THR A O 1
ATOM 838 N N . THR A 1 111 ? -0.136 -48.452 -0.552 1.00 47.91 111 THR A N 1
ATOM 839 C CA . THR A 1 111 ? -0.298 -47.463 0.505 1.00 47.91 111 THR A CA 1
ATOM 840 C C . THR A 1 111 ? 0.937 -47.423 1.400 1.00 47.91 111 THR A C 1
ATOM 842 O O . THR A 1 111 ? 1.187 -48.365 2.149 1.00 47.91 111 THR A O 1
ATOM 845 N N . SER A 1 112 ? 1.660 -46.309 1.362 1.00 41.28 112 SER A N 1
ATOM 846 C CA . SER A 1 112 ? 2.711 -45.996 2.326 1.00 41.28 112 SER A CA 1
ATOM 847 C C . SER A 1 112 ? 2.488 -44.577 2.822 1.00 41.28 112 SER A C 1
ATOM 849 O O . SER A 1 112 ? 2.838 -43.597 2.168 1.00 41.28 112 SER A O 1
ATOM 851 N N . SER A 1 113 ? 1.854 -44.483 3.987 1.00 50.72 113 SER A N 1
ATOM 852 C CA . SER A 1 113 ? 1.819 -43.289 4.818 1.00 50.72 113 SER A CA 1
ATOM 853 C C . SER A 1 113 ? 3.240 -42.975 5.287 1.00 50.72 113 SER A C 1
ATOM 855 O O . SER A 1 113 ? 3.697 -43.503 6.300 1.00 50.72 113 SER A O 1
ATOM 857 N N . LEU A 1 114 ? 3.945 -42.123 4.544 1.00 42.41 114 LEU A N 1
ATOM 858 C CA . LEU A 1 114 ? 5.071 -41.369 5.076 1.00 42.41 114 LEU A CA 1
ATOM 859 C C . LEU A 1 114 ? 4.574 -39.958 5.367 1.00 42.41 114 LEU A C 1
ATOM 861 O O . LEU A 1 114 ? 4.215 -39.199 4.467 1.00 42.41 114 LEU A O 1
ATOM 865 N N . SER A 1 115 ? 4.534 -39.645 6.656 1.00 46.62 115 SER A N 1
ATOM 866 C CA . SER A 1 115 ? 4.393 -38.307 7.212 1.00 46.62 115 SER A CA 1
ATOM 867 C C . SER A 1 115 ? 5.340 -37.344 6.497 1.00 46.62 115 SER A C 1
ATOM 869 O O . SER A 1 115 ? 6.553 -37.351 6.710 1.00 46.62 115 SER A O 1
ATOM 871 N N . ARG A 1 116 ? 4.749 -36.538 5.612 1.00 42.75 116 ARG A N 1
ATOM 872 C CA . ARG A 1 116 ? 5.373 -35.398 4.952 1.00 42.75 116 ARG A CA 1
ATOM 873 C C . ARG A 1 116 ? 5.791 -34.405 6.042 1.00 42.75 116 ARG A C 1
ATOM 875 O O . ARG A 1 116 ? 4.933 -34.055 6.853 1.00 42.75 116 ARG A O 1
ATOM 882 N N . PRO A 1 117 ? 7.053 -33.945 6.092 1.00 42.84 117 PRO A N 1
ATOM 883 C CA . PRO A 1 117 ? 7.390 -32.828 6.953 1.00 42.84 117 PRO A CA 1
ATOM 884 C C . PRO A 1 117 ? 6.566 -31.636 6.475 1.00 42.84 117 PRO A C 1
ATOM 886 O O . PRO A 1 117 ? 6.516 -31.327 5.283 1.00 42.84 117 PRO A O 1
ATOM 889 N N . GLU A 1 118 ? 5.850 -31.044 7.416 1.00 40.78 118 GLU A N 1
ATOM 890 C CA . GLU A 1 118 ? 5.040 -29.852 7.259 1.00 40.78 118 GLU A CA 1
ATOM 891 C C . GLU A 1 118 ? 5.946 -28.731 6.735 1.00 40.78 118 GLU A C 1
ATOM 893 O O . GLU A 1 118 ? 6.669 -28.080 7.486 1.00 40.78 118 GLU A O 1
ATOM 898 N N . SER A 1 119 ? 5.983 -28.563 5.409 1.00 38.72 119 SER A N 1
ATOM 899 C CA . SER A 1 119 ? 6.522 -27.360 4.793 1.00 38.72 119 SER A CA 1
ATOM 900 C C . SER A 1 119 ? 5.640 -26.225 5.272 1.00 38.72 119 SER A C 1
ATOM 902 O O . SER A 1 119 ? 4.529 -26.032 4.778 1.00 38.72 119 SER A O 1
ATOM 904 N N . THR A 1 120 ? 6.131 -25.507 6.273 1.00 38.72 120 THR A N 1
ATOM 905 C CA . THR A 1 120 ? 5.705 -24.158 6.597 1.00 38.72 120 THR A CA 1
ATOM 906 C C . THR A 1 120 ? 5.682 -23.369 5.291 1.00 38.72 120 THR A C 1
ATOM 908 O O . THR A 1 120 ? 6.716 -22.958 4.771 1.00 38.72 120 THR A O 1
ATOM 911 N N . ASN A 1 121 ? 4.485 -23.214 4.721 1.00 40.12 121 ASN A N 1
ATOM 912 C CA . ASN A 1 121 ? 4.202 -22.352 3.579 1.00 40.12 121 ASN A CA 1
ATOM 913 C C . ASN A 1 121 ? 4.350 -20.894 4.031 1.00 40.12 121 ASN A C 1
ATOM 915 O O . ASN A 1 121 ? 3.375 -20.153 4.125 1.00 40.12 121 ASN A O 1
ATOM 919 N N . GLN A 1 122 ? 5.568 -20.485 4.377 1.00 39.50 122 GLN A N 1
ATOM 920 C CA . GLN A 1 122 ? 5.895 -19.076 4.452 1.00 39.50 122 GLN A CA 1
ATOM 921 C C . GLN A 1 122 ? 6.023 -18.605 3.009 1.00 39.50 122 GLN A C 1
ATOM 923 O O . GLN A 1 122 ? 6.961 -18.969 2.300 1.00 39.50 122 GLN A O 1
ATOM 928 N N . LEU A 1 123 ? 5.016 -17.847 2.571 1.00 45.84 123 LEU A N 1
ATOM 929 C CA . LEU A 1 123 ? 5.094 -16.999 1.389 1.00 45.84 123 LEU A CA 1
ATOM 930 C C . LEU A 1 123 ? 6.480 -16.325 1.390 1.00 45.84 123 LEU A C 1
ATOM 932 O O . LEU A 1 123 ? 6.864 -15.805 2.444 1.00 45.84 123 LEU A O 1
ATOM 936 N N . PRO A 1 124 ? 7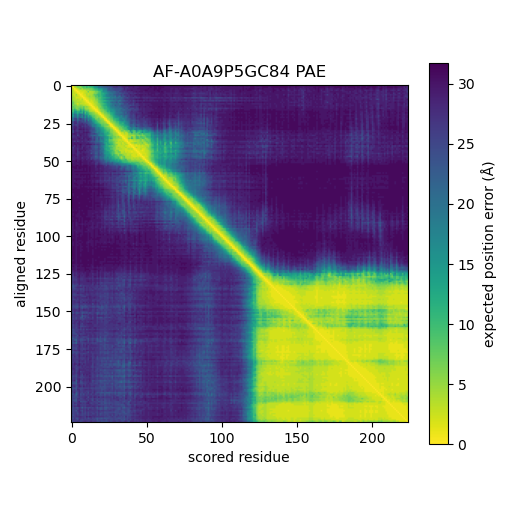.240 -16.340 0.277 1.00 55.78 124 PRO A N 1
ATOM 937 C CA . PRO A 1 124 ? 8.497 -15.611 0.202 1.00 55.78 124 PRO A CA 1
ATOM 938 C C . PRO A 1 124 ? 8.263 -14.198 0.717 1.00 55.78 124 PRO A C 1
ATOM 940 O O . PRO A 1 124 ? 7.300 -13.551 0.299 1.00 55.78 124 PRO A O 1
ATOM 943 N N . SER A 1 125 ? 9.084 -13.758 1.670 1.00 62.38 125 SER A N 1
ATOM 944 C CA . SER A 1 125 ? 8.987 -12.429 2.258 1.00 62.38 125 SER A CA 1
ATOM 945 C C . SER A 1 125 ? 8.894 -11.423 1.114 1.00 62.38 125 SER A C 1
ATOM 947 O O . SER A 1 125 ? 9.875 -11.214 0.406 1.00 62.38 125 SER A O 1
ATOM 949 N N . LEU A 1 126 ? 7.714 -10.826 0.903 1.00 69.75 126 LEU A N 1
ATOM 950 C CA . LEU A 1 126 ? 7.471 -9.888 -0.206 1.00 69.75 126 LEU A CA 1
ATOM 951 C C . LEU A 1 126 ? 8.352 -8.632 -0.125 1.00 69.75 126 LEU A C 1
ATOM 953 O O . LEU A 1 126 ? 8.274 -7.765 -0.987 1.00 69.75 126 LEU A O 1
ATOM 957 N N . ILE A 1 127 ? 9.105 -8.504 0.967 1.00 77.19 127 ILE A N 1
ATOM 958 C CA . ILE A 1 127 ? 9.884 -7.352 1.371 1.00 77.19 127 ILE A CA 1
ATOM 959 C C . ILE A 1 127 ? 11.099 -7.868 2.139 1.00 77.19 127 ILE A C 1
ATOM 961 O O . ILE A 1 127 ? 11.007 -8.825 2.915 1.00 77.19 127 ILE A O 1
ATOM 965 N N . TYR A 1 128 ? 12.229 -7.188 1.983 1.00 75.62 128 TYR A N 1
ATOM 966 C CA . TYR A 1 128 ? 13.397 -7.397 2.825 1.00 75.62 128 TYR A CA 1
ATOM 967 C C . TYR A 1 128 ? 13.105 -7.148 4.313 1.00 75.62 128 TYR A C 1
ATOM 969 O O . TYR A 1 128 ? 12.459 -6.170 4.684 1.00 75.62 128 TYR A O 1
ATOM 977 N N . SER A 1 129 ? 13.692 -7.980 5.178 1.00 72.12 129 SER A N 1
ATOM 978 C CA . SER A 1 129 ? 13.473 -7.958 6.634 1.00 72.12 129 SER A CA 1
ATOM 979 C C . SER A 1 129 ? 13.798 -6.619 7.318 1.00 72.12 129 SER A C 1
ATOM 981 O O . SER A 1 129 ? 13.304 -6.373 8.410 1.00 72.12 129 SER A O 1
ATOM 983 N N . TYR A 1 130 ? 14.612 -5.751 6.701 1.00 73.38 130 TYR A N 1
ATOM 984 C CA . TYR A 1 130 ? 14.970 -4.430 7.243 1.00 73.38 130 TYR A CA 1
ATOM 985 C C . TYR A 1 130 ? 13.977 -3.311 6.877 1.00 73.38 130 TYR A C 1
ATOM 987 O O . TYR A 1 130 ? 14.056 -2.214 7.424 1.00 73.38 130 TYR A O 1
ATOM 995 N N . LEU A 1 131 ? 13.065 -3.564 5.934 1.00 80.50 131 LEU A N 1
ATOM 996 C CA . LEU A 1 131 ? 11.967 -2.656 5.575 1.00 80.50 131 LEU A CA 1
ATOM 997 C C . LEU A 1 131 ? 10.712 -2.919 6.413 1.00 80.50 131 LEU A C 1
ATOM 999 O O . LEU A 1 131 ? 9.784 -2.107 6.397 1.00 80.50 131 LEU A O 1
ATOM 1003 N N . GLU A 1 132 ? 10.680 -4.054 7.109 1.00 85.06 132 GLU A N 1
ATOM 1004 C CA . GLU A 1 132 ? 9.553 -4.471 7.921 1.00 85.06 132 GLU A CA 1
ATOM 1005 C C . GLU A 1 132 ? 9.408 -3.557 9.149 1.00 85.06 132 GLU A C 1
ATOM 1007 O O . GLU A 1 132 ? 10.359 -3.412 9.922 1.00 85.06 132 GLU A O 1
ATOM 1012 N N . PRO A 1 133 ? 8.247 -2.904 9.329 1.00 87.06 133 PRO A N 1
ATOM 1013 C CA . PRO A 1 133 ? 8.012 -2.057 10.489 1.00 87.06 133 PRO A CA 1
ATOM 1014 C C . PRO A 1 133 ? 7.932 -2.886 11.777 1.00 87.06 133 PRO A C 1
ATOM 1016 O O . PRO A 1 133 ? 7.479 -4.032 11.765 1.00 87.06 133 PRO A O 1
ATOM 1019 N N . SER A 1 134 ? 8.305 -2.273 12.906 1.00 91.25 134 SER A N 1
ATOM 1020 C CA . SER A 1 134 ? 8.013 -2.835 14.236 1.00 91.25 134 SER A CA 1
ATOM 1021 C C . SER A 1 134 ? 6.505 -3.083 14.393 1.00 91.25 134 SER A C 1
ATOM 1023 O O . SER A 1 134 ? 5.699 -2.400 13.762 1.00 91.25 134 SER A O 1
ATOM 1025 N N . ALA A 1 135 ? 6.098 -4.005 15.270 1.00 90.69 135 ALA A N 1
ATOM 1026 C CA . ALA A 1 135 ? 4.681 -4.266 15.545 1.00 90.69 135 ALA A CA 1
ATOM 1027 C C . ALA A 1 135 ? 3.909 -2.991 15.948 1.00 90.69 135 ALA A C 1
ATOM 1029 O O . ALA A 1 135 ? 2.765 -2.806 15.537 1.00 90.69 135 ALA A O 1
ATOM 1030 N N . GLU A 1 136 ? 4.563 -2.089 16.686 1.00 93.25 136 GLU A N 1
ATOM 1031 C CA . GLU A 1 136 ? 4.019 -0.783 17.088 1.00 93.25 136 GLU A CA 1
ATOM 1032 C C . GLU A 1 136 ? 3.922 0.204 15.914 1.00 93.25 136 GLU A C 1
ATOM 1034 O O . GLU A 1 136 ? 2.955 0.950 15.788 1.00 93.25 136 GLU A O 1
ATOM 1039 N N . GLU A 1 137 ? 4.912 0.205 15.017 1.00 93.62 137 GLU A N 1
ATOM 1040 C CA . GLU A 1 137 ? 4.871 1.031 13.804 1.00 93.62 137 GLU A CA 1
ATOM 1041 C C . GLU A 1 137 ? 3.786 0.526 12.844 1.00 93.62 137 GLU A C 1
ATOM 1043 O O . GLU A 1 137 ? 3.075 1.317 12.229 1.00 93.62 137 GLU A O 1
ATOM 1048 N N . ALA A 1 138 ? 3.626 -0.795 12.742 1.00 94.19 138 ALA A N 1
ATOM 1049 C CA . ALA A 1 138 ? 2.619 -1.432 11.911 1.00 94.19 138 ALA A CA 1
ATOM 1050 C C . ALA A 1 138 ? 1.196 -1.090 12.382 1.00 94.19 138 ALA A C 1
ATOM 1052 O O . ALA A 1 138 ? 0.356 -0.713 11.563 1.00 94.19 138 ALA A O 1
ATOM 1053 N N . SER A 1 139 ? 0.914 -1.168 13.687 1.00 94.50 139 SER A N 1
ATOM 1054 C CA . SER A 1 139 ? -0.385 -0.732 14.212 1.00 94.50 139 SER A CA 1
ATOM 1055 C C . SER A 1 139 ? -0.618 0.759 13.956 1.00 94.50 139 SER A C 1
ATOM 1057 O O . SER A 1 139 ? -1.676 1.123 13.446 1.00 94.50 139 SER A O 1
ATOM 1059 N N . ALA A 1 140 ? 0.395 1.605 14.176 1.00 95.31 140 ALA A N 1
ATOM 1060 C CA . ALA A 1 140 ? 0.302 3.036 13.901 1.00 95.31 140 ALA A CA 1
ATOM 1061 C C . ALA A 1 140 ? 0.023 3.345 12.416 1.00 95.31 140 ALA A C 1
ATOM 1063 O O . ALA A 1 140 ? -0.788 4.219 12.113 1.00 95.31 140 ALA A O 1
ATOM 1064 N N . TYR A 1 141 ? 0.648 2.629 11.474 1.00 95.31 141 TYR A N 1
ATOM 1065 C CA . TYR A 1 1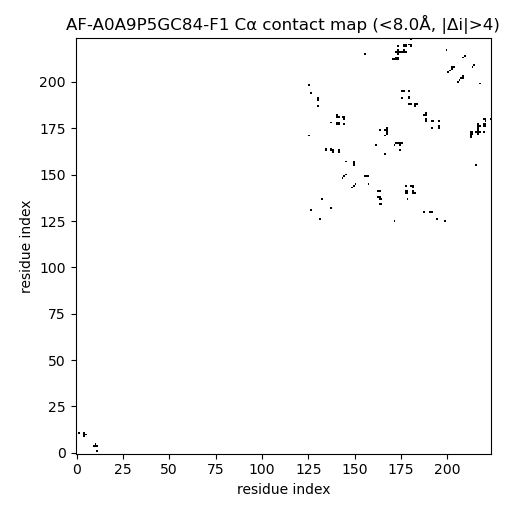41 ? 0.384 2.792 10.038 1.00 95.31 141 TYR A CA 1
ATOM 1066 C C . TYR A 1 141 ? -1.034 2.377 9.657 1.00 95.31 141 TYR A C 1
ATOM 1068 O O . TYR A 1 141 ? -1.673 3.060 8.856 1.00 95.31 141 TYR A O 1
ATOM 1076 N N . LEU A 1 142 ? -1.541 1.293 10.243 1.00 95.19 142 LEU A N 1
ATOM 1077 C CA . LEU A 1 142 ? -2.908 0.838 10.015 1.00 95.19 142 LEU A CA 1
ATOM 1078 C C . LEU A 1 142 ? -3.932 1.859 10.527 1.00 95.19 142 LEU A C 1
ATOM 1080 O O . LEU A 1 142 ? -4.878 2.201 9.819 1.00 95.19 142 LEU A O 1
ATOM 1084 N N . ASP A 1 143 ? -3.728 2.376 11.736 1.00 95.06 143 ASP A N 1
ATOM 1085 C CA . ASP A 1 143 ? -4.616 3.379 12.323 1.00 95.06 143 ASP A CA 1
ATOM 1086 C C . ASP A 1 143 ? -4.568 4.688 11.541 1.00 95.06 143 ASP A C 1
ATOM 1088 O O . ASP A 1 143 ? -5.602 5.292 11.251 1.00 95.06 143 ASP A O 1
ATOM 1092 N N . ARG A 1 144 ? -3.376 5.088 11.097 1.00 94.81 144 ARG A N 1
ATOM 1093 C CA . ARG A 1 144 ? -3.219 6.236 10.211 1.00 94.81 144 ARG A CA 1
ATOM 1094 C C . ARG A 1 144 ? -3.960 6.046 8.891 1.00 94.81 144 ARG A C 1
ATOM 1096 O O . ARG A 1 144 ? -4.657 6.956 8.452 1.00 94.81 144 ARG A O 1
ATOM 1103 N N . PHE A 1 145 ? -3.858 4.867 8.280 1.00 94.81 145 PHE A N 1
ATOM 1104 C CA . PHE A 1 145 ? -4.586 4.535 7.058 1.00 94.81 145 PHE A CA 1
ATOM 1105 C C . PHE A 1 145 ? -6.104 4.691 7.234 1.00 94.81 145 PHE A C 1
ATOM 1107 O O . PHE A 1 145 ? -6.760 5.346 6.424 1.00 94.81 145 PHE A O 1
ATOM 1114 N N . ARG A 1 146 ? -6.655 4.170 8.333 1.00 93.88 146 ARG A N 1
ATOM 1115 C CA . ARG A 1 146 ? -8.086 4.293 8.657 1.00 93.88 146 ARG A CA 1
ATOM 1116 C C . ARG A 1 146 ? -8.539 5.741 8.820 1.00 93.88 146 ARG A C 1
ATOM 1118 O O . ARG A 1 146 ? -9.611 6.103 8.346 1.00 93.88 146 ARG A O 1
ATOM 1125 N N . ASN A 1 147 ? -7.722 6.558 9.478 1.00 92.81 147 ASN A N 1
ATOM 1126 C CA . ASN A 1 147 ? -8.091 7.926 9.833 1.00 92.81 147 ASN A CA 1
ATOM 1127 C C . ASN A 1 147 ? -7.886 8.928 8.686 1.00 92.81 147 ASN A C 1
ATOM 1129 O O . ASN A 1 147 ? -8.703 9.827 8.511 1.00 92.81 147 ASN A O 1
ATOM 1133 N N . GLU A 1 148 ? -6.807 8.792 7.910 1.00 91.75 148 GLU A N 1
ATOM 1134 C CA . GLU A 1 148 ? -6.411 9.783 6.894 1.00 91.75 148 GLU A CA 1
ATOM 1135 C C . GLU A 1 148 ? -6.756 9.356 5.457 1.00 91.75 148 GLU A C 1
ATOM 1137 O O . GLU A 1 148 ? -7.043 10.206 4.615 1.00 91.75 148 GLU A O 1
ATOM 1142 N N . PHE A 1 149 ? -6.744 8.054 5.157 1.00 89.19 149 PHE A N 1
ATOM 1143 C CA . PHE A 1 149 ? -6.748 7.549 3.777 1.00 89.19 149 PHE A CA 1
ATOM 1144 C C . PHE A 1 149 ? -8.074 6.873 3.402 1.00 89.19 149 PHE A C 1
ATOM 1146 O O . PHE A 1 149 ? -8.605 7.081 2.309 1.00 89.19 149 PHE A O 1
ATOM 1153 N N . GLN A 1 150 ? -8.665 6.112 4.326 1.00 86.44 150 GLN A N 1
ATOM 1154 C CA . GLN A 1 150 ? -9.861 5.304 4.069 1.00 86.44 150 GLN A CA 1
ATOM 1155 C C . GLN A 1 150 ? -11.071 6.127 3.585 1.00 86.44 150 GLN A C 1
ATOM 1157 O O . GLN A 1 150 ? -11.876 5.632 2.798 1.00 86.44 150 GLN A O 1
ATOM 1162 N N . GLY A 1 151 ? -11.175 7.406 3.967 1.00 86.12 151 GLY A N 1
ATOM 1163 C CA . GLY A 1 151 ? -12.252 8.296 3.516 1.00 86.12 151 GLY A CA 1
ATOM 1164 C C . GLY A 1 151 ? -12.289 8.557 2.002 1.00 86.12 151 GLY A C 1
ATOM 1165 O O . GLY A 1 151 ? -13.348 8.886 1.473 1.00 86.12 151 GLY A O 1
ATOM 1166 N N . GLN A 1 152 ? -11.169 8.388 1.288 1.00 85.94 152 GLN A N 1
ATOM 1167 C CA . GLN A 1 152 ? -11.093 8.594 -0.169 1.00 85.94 152 GLN A CA 1
ATOM 1168 C C . GLN A 1 152 ? -11.315 7.296 -0.967 1.00 85.94 152 GLN A C 1
ATOM 1170 O O . GLN A 1 152 ? -11.470 7.344 -2.186 1.00 85.94 152 GLN A O 1
ATOM 1175 N N . LEU A 1 153 ? -11.379 6.141 -0.289 1.00 87.00 153 LEU A N 1
ATOM 1176 C CA . LEU A 1 153 ? -11.596 4.821 -0.887 1.00 87.00 153 LEU A CA 1
ATOM 1177 C C . LEU A 1 153 ? -12.831 4.143 -0.263 1.00 87.00 153 LEU A C 1
ATOM 1179 O O . LEU A 1 153 ? -12.691 3.220 0.538 1.00 87.00 153 LEU A O 1
ATOM 1183 N N . PRO A 1 154 ? -14.062 4.539 -0.645 1.00 84.19 154 PRO A N 1
ATOM 1184 C CA . PRO A 1 154 ? -15.294 4.030 -0.026 1.00 84.19 154 PRO A CA 1
ATOM 1185 C C . PRO A 1 154 ? -15.510 2.517 -0.203 1.00 84.19 154 PRO A C 1
ATOM 1187 O O . PRO A 1 154 ? -16.281 1.914 0.537 1.00 84.19 154 PRO A O 1
ATOM 1190 N N . PHE A 1 155 ? -14.835 1.897 -1.173 1.00 84.81 155 PHE A N 1
ATOM 1191 C CA . PHE A 1 155 ? -14.886 0.455 -1.429 1.00 84.81 155 PHE A CA 1
ATOM 1192 C C . PHE A 1 155 ? -13.860 -0.355 -0.622 1.00 84.81 155 PHE A C 1
ATOM 1194 O O . PHE A 1 155 ? -13.959 -1.579 -0.585 1.00 84.81 155 PHE A O 1
ATOM 1201 N N . LEU A 1 156 ? -12.881 0.293 0.016 1.00 88.12 156 LEU A N 1
ATOM 1202 C CA . LEU A 1 156 ? -11.866 -0.368 0.830 1.00 88.12 156 LEU A CA 1
ATOM 1203 C C . LEU A 1 156 ? -12.159 -0.115 2.309 1.00 88.12 156 LEU A C 1
ATOM 1205 O O . LEU A 1 156 ? -11.703 0.863 2.895 1.00 88.12 156 LEU A O 1
ATOM 1209 N N . GLN A 1 157 ? -12.934 -1.009 2.919 1.00 84.56 157 GLN A N 1
ATOM 1210 C CA . GLN A 1 157 ? -13.234 -0.945 4.346 1.00 84.56 157 GLN A CA 1
ATOM 1211 C C . GLN A 1 157 ? -12.316 -1.881 5.124 1.00 84.56 157 GLN A C 1
ATOM 1213 O O . GLN A 1 157 ? -12.502 -3.096 5.129 1.00 84.56 157 GLN A O 1
ATOM 1218 N N . VAL A 1 158 ? -11.337 -1.307 5.818 1.00 87.25 158 VAL A N 1
ATOM 1219 C CA . VAL A 1 158 ? -10.545 -2.048 6.799 1.00 87.25 158 VAL A CA 1
ATOM 1220 C C . VAL A 1 158 ? -11.285 -1.973 8.131 1.00 87.25 158 VAL A C 1
ATOM 1222 O O . VAL A 1 158 ? -11.381 -0.900 8.725 1.00 87.25 158 VAL A O 1
ATOM 1225 N N . SER A 1 159 ? -11.837 -3.100 8.592 1.00 86.19 159 SER A N 1
ATOM 1226 C CA . SER A 1 159 ? -12.562 -3.162 9.871 1.00 86.19 159 SER A CA 1
ATOM 1227 C C . SER A 1 159 ? -11.692 -2.649 11.019 1.00 86.19 159 SER A C 1
ATOM 1229 O O . SER A 1 159 ? -10.505 -2.976 11.078 1.00 86.19 159 SER A O 1
ATOM 1231 N N . SER A 1 160 ? -12.274 -1.915 11.972 1.00 85.56 160 SER A N 1
ATOM 1232 C CA . SER A 1 160 ? -11.579 -1.454 13.184 1.00 85.56 160 SER A CA 1
ATOM 1233 C C . SER A 1 160 ? -11.108 -2.606 14.079 1.00 85.56 160 SER A C 1
ATOM 1235 O O . SER A 1 160 ? -10.171 -2.432 14.848 1.00 85.56 160 SER A O 1
ATOM 1237 N N . SER A 1 161 ? -11.722 -3.789 13.962 1.00 90.00 161 SER A N 1
ATOM 1238 C CA . SER A 1 161 ? -11.311 -4.996 14.693 1.00 90.00 161 SER A CA 1
ATOM 1239 C C . SER A 1 161 ? -10.075 -5.682 14.100 1.00 90.00 161 SER A C 1
ATOM 1241 O O . SER A 1 161 ? -9.475 -6.528 14.755 1.00 90.00 161 SER A O 1
ATOM 1243 N N . MET A 1 162 ? -9.715 -5.358 12.854 1.00 92.69 162 MET A N 1
ATOM 1244 C CA . MET A 1 162 ? -8.616 -5.996 12.129 1.00 92.69 162 MET A CA 1
ATOM 1245 C C . MET A 1 162 ? -7.265 -5.546 12.700 1.00 92.69 162 MET A C 1
ATOM 1247 O O . MET A 1 162 ? -7.053 -4.354 12.919 1.00 92.69 162 MET A O 1
ATOM 1251 N N . THR A 1 163 ? -6.317 -6.456 12.909 1.00 94.94 163 THR A N 1
ATOM 1252 C CA . THR A 1 163 ? -4.946 -6.076 13.309 1.00 94.94 163 THR A CA 1
ATOM 1253 C C . THR A 1 163 ? -4.018 -6.000 12.099 1.00 94.94 163 THR A C 1
ATOM 1255 O O . THR A 1 163 ? -4.280 -6.613 11.065 1.00 94.94 163 THR A O 1
ATOM 1258 N N . ALA A 1 164 ? -2.901 -5.274 12.218 1.00 93.62 164 ALA A N 1
ATOM 1259 C CA . ALA A 1 164 ? -1.918 -5.167 11.134 1.00 93.62 164 ALA A CA 1
ATOM 1260 C C . ALA A 1 164 ? -1.314 -6.536 10.777 1.00 93.62 164 ALA A C 1
ATOM 1262 O O . ALA A 1 164 ? -1.131 -6.859 9.606 1.00 93.62 164 ALA A O 1
ATOM 1263 N N . GLN A 1 165 ? -1.073 -7.377 11.788 1.00 92.81 165 GLN A N 1
ATOM 1264 C CA . GLN A 1 165 ? -0.589 -8.740 11.593 1.00 92.81 165 GLN A CA 1
ATOM 1265 C C . GLN A 1 165 ? -1.610 -9.604 10.848 1.00 92.81 165 GLN A C 1
ATOM 1267 O O . GLN A 1 165 ? -1.235 -10.321 9.923 1.00 92.81 165 GLN A O 1
ATOM 1272 N N . GLN A 1 166 ? -2.889 -9.513 11.216 1.00 94.12 166 GLN A N 1
ATOM 1273 C CA . GLN A 1 166 ? -3.950 -10.245 10.530 1.00 94.12 166 GLN A CA 1
ATOM 1274 C C . GLN A 1 166 ? -4.082 -9.788 9.070 1.00 94.12 166 GLN A C 1
ATOM 1276 O O . GLN A 1 166 ? -4.120 -10.617 8.167 1.00 94.12 166 GLN A O 1
ATOM 1281 N N . LEU A 1 167 ? -4.040 -8.476 8.819 1.00 94.00 167 LEU A N 1
ATOM 1282 C CA . LEU A 1 167 ? -4.105 -7.921 7.464 1.00 94.00 167 LEU A CA 1
ATOM 1283 C C . LEU A 1 167 ? -2.925 -8.350 6.597 1.00 94.00 167 LEU A C 1
ATOM 1285 O O . LEU A 1 167 ? -3.099 -8.640 5.418 1.00 94.00 167 LEU A O 1
ATOM 1289 N N . ARG A 1 168 ? -1.734 -8.453 7.183 1.00 92.50 168 ARG A N 1
ATOM 1290 C CA . ARG A 1 168 ? -0.558 -8.977 6.490 1.00 92.50 168 ARG A CA 1
ATOM 1291 C C . ARG A 1 168 ? -0.693 -10.456 6.126 1.00 92.50 168 ARG A C 1
ATOM 1293 O O . ARG A 1 168 ? -0.151 -10.862 5.105 1.00 92.50 168 ARG A O 1
ATOM 1300 N N . GLN A 1 169 ? -1.365 -11.257 6.951 1.00 92.19 169 GLN A N 1
ATOM 1301 C CA . GLN A 1 169 ? -1.582 -12.679 6.670 1.00 92.19 169 GLN A CA 1
ATOM 1302 C C . GLN A 1 169 ? -2.668 -12.896 5.612 1.00 92.19 169 GLN A C 1
ATOM 1304 O O . GLN A 1 169 ? -2.496 -13.735 4.733 1.00 92.19 169 GLN A O 1
ATOM 1309 N N . GLU A 1 170 ? -3.768 -12.144 5.683 1.00 92.75 170 GLU A N 1
ATOM 1310 C CA . GLU A 1 170 ? -4.912 -12.305 4.777 1.00 92.75 170 GLU A CA 1
ATOM 1311 C C . GLU A 1 170 ? -4.705 -11.615 3.420 1.00 92.75 170 GLU A C 1
ATOM 1313 O O . GLU A 1 170 ? -5.108 -12.141 2.383 1.00 92.75 170 GLU A O 1
ATOM 1318 N N . SER A 1 171 ? -4.080 -10.438 3.422 1.00 93.75 171 SER A N 1
ATOM 1319 C CA . SER A 1 171 ? -3.938 -9.564 2.253 1.00 93.75 171 SER A CA 1
ATOM 1320 C C . SER A 1 171 ? -2.554 -8.893 2.243 1.00 93.75 171 SER A C 1
ATOM 1322 O O . SER A 1 171 ? -2.413 -7.709 2.584 1.00 93.75 171 SER A O 1
ATOM 1324 N N . PRO A 1 172 ? -1.490 -9.656 1.939 1.00 93.94 172 PRO A N 1
ATOM 1325 C CA . PRO A 1 172 ? -0.117 -9.185 2.068 1.00 93.94 172 PRO A CA 1
ATOM 1326 C C . PRO A 1 172 ? 0.238 -8.058 1.084 1.00 93.94 172 PRO A C 1
ATOM 1328 O O . PRO A 1 172 ? 1.024 -7.177 1.445 1.00 93.94 172 PRO A O 1
ATOM 1331 N N . LEU A 1 173 ? -0.338 -8.032 -0.126 1.00 94.88 173 LEU A N 1
ATOM 1332 C CA . LEU A 1 173 ? -0.061 -6.982 -1.120 1.00 94.88 173 LEU A CA 1
ATOM 1333 C C . LEU A 1 173 ? -0.744 -5.665 -0.737 1.00 94.88 173 LEU A C 1
ATOM 1335 O O . LEU A 1 173 ? -0.153 -4.583 -0.850 1.00 94.88 173 LEU A O 1
ATOM 1339 N N . LEU A 1 174 ? -1.977 -5.752 -0.240 1.00 95.62 174 LEU A N 1
ATOM 1340 C CA . LEU A 1 174 ? -2.712 -4.615 0.292 1.00 95.62 174 LEU A CA 1
ATOM 1341 C C . LEU A 1 174 ? -1.984 -4.028 1.497 1.00 95.62 174 LEU A C 1
ATOM 1343 O O . LEU A 1 174 ? -1.766 -2.817 1.546 1.00 95.62 174 LEU A O 1
ATOM 1347 N N . TRP A 1 175 ? -1.556 -4.879 2.434 1.00 95.62 175 TRP A N 1
ATOM 1348 C CA . TRP A 1 175 ? -0.774 -4.444 3.586 1.00 95.62 175 TRP A CA 1
ATOM 1349 C C . TRP A 1 175 ? 0.502 -3.716 3.158 1.00 95.62 175 TRP A C 1
ATOM 1351 O O . TRP A 1 175 ? 0.754 -2.615 3.643 1.00 95.62 175 TRP A O 1
ATOM 1361 N N . LEU A 1 176 ? 1.252 -4.277 2.202 1.00 94.94 176 LEU A N 1
ATOM 1362 C CA . LEU A 1 176 ? 2.460 -3.669 1.636 1.00 94.94 176 LEU A CA 1
ATOM 1363 C C . LEU A 1 176 ? 2.192 -2.258 1.069 1.00 94.94 176 LEU A C 1
ATOM 1365 O O . LEU A 1 176 ? 2.989 -1.334 1.255 1.00 94.94 176 LEU A O 1
ATOM 1369 N N . SER A 1 177 ? 1.044 -2.052 0.434 1.00 95.69 177 SER A N 1
ATOM 1370 C CA . SER A 1 177 ? 0.657 -0.733 -0.082 1.00 95.69 177 SER A CA 1
ATOM 1371 C C . SER A 1 177 ? 0.275 0.228 1.043 1.00 95.69 177 SER A C 1
ATOM 1373 O O . SER A 1 177 ? 0.754 1.360 1.067 1.00 95.69 177 SER A O 1
ATOM 1375 N N . ILE A 1 178 ? -0.513 -0.239 2.019 1.00 95.44 178 ILE A N 1
ATOM 1376 C CA . ILE A 1 178 ? -0.933 0.535 3.197 1.00 95.44 178 ILE A CA 1
ATOM 1377 C C . ILE A 1 178 ? 0.278 1.033 3.986 1.00 95.44 178 ILE A C 1
ATOM 1379 O O . ILE A 1 178 ? 0.389 2.229 4.254 1.00 95.44 178 ILE A O 1
ATOM 1383 N N . MET A 1 179 ? 1.221 0.148 4.312 1.00 94.62 179 MET A N 1
ATOM 1384 C CA . MET A 1 179 ? 2.435 0.544 5.028 1.00 94.62 179 MET A CA 1
ATOM 1385 C C . MET A 1 179 ? 3.263 1.550 4.223 1.00 94.62 179 MET A C 1
ATOM 1387 O O . MET A 1 179 ? 3.825 2.475 4.803 1.00 94.62 179 MET A O 1
ATOM 1391 N N . THR A 1 180 ? 3.299 1.431 2.892 1.00 95.38 180 THR A N 1
ATOM 1392 C CA . THR A 1 180 ? 4.032 2.365 2.026 1.00 95.38 180 THR A CA 1
ATOM 1393 C C . THR A 1 180 ? 3.421 3.762 2.049 1.00 95.38 180 THR A C 1
ATOM 1395 O O . THR A 1 180 ? 4.148 4.746 2.211 1.00 95.38 180 THR A O 1
ATOM 1398 N N . VAL A 1 181 ? 2.096 3.875 1.920 1.00 95.12 181 VAL A N 1
ATOM 1399 C CA . VAL A 1 181 ? 1.420 5.183 1.887 1.00 95.12 181 VAL A CA 1
ATOM 1400 C C . VAL A 1 181 ? 1.366 5.839 3.268 1.00 95.12 181 VAL A C 1
ATOM 1402 O O . VAL A 1 181 ? 1.581 7.049 3.369 1.00 95.12 181 VAL A O 1
ATOM 1405 N N . ALA A 1 182 ? 1.165 5.048 4.327 1.00 95.38 182 ALA A N 1
ATOM 1406 C CA . ALA A 1 182 ? 1.035 5.531 5.702 1.00 95.38 182 ALA A CA 1
ATOM 1407 C C . ALA A 1 182 ? 2.385 5.805 6.399 1.00 95.38 182 ALA A C 1
ATOM 1409 O O . ALA A 1 182 ? 2.416 6.504 7.420 1.00 95.38 182 ALA A O 1
ATOM 1410 N N . SER A 1 18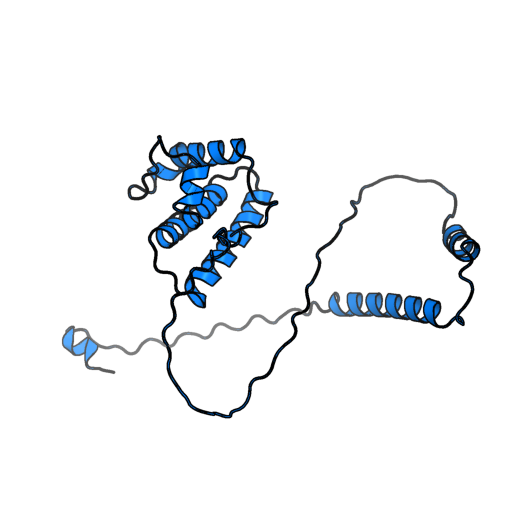3 ? 3.501 5.309 5.848 1.00 93.94 183 SER A N 1
ATOM 1411 C CA . SER A 1 183 ? 4.854 5.550 6.369 1.00 93.94 183 SER A CA 1
ATOM 1412 C C . SER A 1 183 ? 5.162 7.042 6.528 1.00 93.94 183 SER A C 1
ATOM 1414 O O . SER A 1 183 ? 5.002 7.841 5.604 1.00 93.94 183 SER A O 1
ATOM 1416 N N . THR A 1 184 ? 5.663 7.424 7.703 1.00 90.69 184 THR A N 1
ATOM 1417 C CA . THR A 1 184 ? 6.043 8.810 8.037 1.00 90.69 184 THR A CA 1
ATOM 1418 C C . THR A 1 184 ? 7.468 9.157 7.609 1.00 90.69 184 THR A C 1
ATOM 1420 O O . THR A 1 184 ? 7.750 10.298 7.248 1.00 90.69 184 THR A O 1
ATOM 1423 N N . ARG A 1 185 ? 8.384 8.181 7.638 1.00 91.50 185 ARG A N 1
ATOM 1424 C CA . ARG A 1 185 ? 9.804 8.377 7.319 1.00 91.50 185 ARG A CA 1
ATOM 1425 C C . ARG A 1 185 ? 10.013 8.397 5.806 1.00 91.50 185 ARG A C 1
ATOM 1427 O O . ARG A 1 185 ? 9.804 7.381 5.146 1.00 91.50 185 ARG A O 1
ATOM 1434 N N . SER A 1 186 ? 10.508 9.508 5.258 1.00 92.25 186 SER A N 1
ATOM 1435 C CA . SER A 1 186 ? 10.731 9.658 3.809 1.00 92.25 186 SER A CA 1
ATOM 1436 C C . SER A 1 186 ? 11.658 8.589 3.226 1.00 92.25 186 SER A C 1
ATOM 1438 O O . SER A 1 186 ? 11.386 8.054 2.156 1.00 92.25 186 SER A O 1
ATOM 1440 N N . THR A 1 187 ? 12.734 8.234 3.934 1.00 91.75 187 THR A N 1
ATOM 1441 C CA . THR A 1 187 ? 13.675 7.186 3.503 1.00 91.75 187 THR A CA 1
ATOM 1442 C C . THR A 1 187 ? 13.000 5.820 3.416 1.00 91.75 187 THR A C 1
ATOM 1444 O O . THR A 1 187 ? 13.139 5.133 2.407 1.00 91.75 187 THR A O 1
ATOM 1447 N N . GLN A 1 188 ? 12.218 5.452 4.433 1.00 90.50 188 GLN A N 1
ATOM 1448 C CA . GLN A 1 188 ? 11.451 4.211 4.445 1.00 90.50 188 GLN A CA 1
ATOM 1449 C C . GLN A 1 188 ? 10.405 4.207 3.333 1.00 90.50 188 GLN A C 1
ATOM 1451 O O . GLN A 1 188 ? 10.361 3.257 2.563 1.00 90.50 188 GLN A O 1
ATOM 1456 N N . LYS A 1 189 ? 9.630 5.287 3.179 1.00 92.75 189 LYS A N 1
ATOM 1457 C CA . LYS A 1 189 ? 8.626 5.408 2.115 1.00 92.75 189 LYS A CA 1
ATOM 1458 C C . LYS A 1 189 ? 9.241 5.232 0.722 1.00 92.75 189 LYS A C 1
ATOM 1460 O O . LYS A 1 189 ? 8.682 4.509 -0.095 1.00 92.75 189 LYS A O 1
ATOM 1465 N N . ILE A 1 190 ? 10.413 5.822 0.458 1.00 92.56 190 ILE A N 1
ATOM 1466 C CA . ILE A 1 190 ? 11.135 5.646 -0.817 1.00 92.56 190 ILE A CA 1
ATOM 1467 C C . ILE A 1 190 ? 11.559 4.187 -1.021 1.00 92.56 190 ILE A C 1
ATOM 1469 O O . ILE A 1 190 ? 11.407 3.656 -2.120 1.00 92.56 190 ILE A O 1
ATOM 1473 N N . MET A 1 191 ? 12.105 3.535 0.009 1.00 93.25 191 MET A N 1
ATOM 1474 C CA . MET A 1 191 ? 12.520 2.132 -0.096 1.00 93.25 191 MET A CA 1
ATOM 1475 C C . MET A 1 191 ? 11.322 1.202 -0.307 1.00 93.25 191 MET A C 1
ATOM 1477 O O . MET A 1 191 ? 11.353 0.371 -1.209 1.00 93.25 191 MET A O 1
ATOM 1481 N N . LEU A 1 192 ? 10.248 1.395 0.457 1.00 93.19 192 LEU A N 1
ATOM 1482 C CA . LEU A 1 192 ? 9.007 0.639 0.322 1.00 93.19 192 LEU A CA 1
ATOM 1483 C C . LEU A 1 192 ? 8.355 0.836 -1.048 1.00 93.19 192 LEU A C 1
ATOM 1485 O O . LEU A 1 192 ? 7.940 -0.130 -1.669 1.00 93.19 192 LEU A O 1
ATOM 1489 N N . SER A 1 193 ? 8.339 2.063 -1.569 1.00 94.25 193 SER A N 1
ATOM 1490 C CA . SER A 1 193 ? 7.816 2.366 -2.907 1.00 94.25 193 SER A CA 1
ATOM 1491 C C . SER A 1 193 ? 8.584 1.638 -4.017 1.00 94.25 193 SER A C 1
ATOM 1493 O O . SER A 1 193 ? 7.969 1.134 -4.963 1.00 94.25 193 SER A O 1
ATOM 1495 N N . LYS A 1 194 ? 9.915 1.518 -3.895 1.00 93.44 194 LYS A N 1
ATOM 1496 C CA . LYS A 1 194 ? 10.718 0.704 -4.823 1.00 93.44 194 LYS A CA 1
ATOM 1497 C C . LYS A 1 194 ? 10.327 -0.770 -4.751 1.00 93.44 194 LYS A C 1
ATOM 1499 O O . LYS A 1 194 ? 10.159 -1.387 -5.800 1.00 93.44 194 LYS A O 1
ATOM 1504 N N . GLU A 1 195 ? 10.140 -1.293 -3.542 1.00 93.44 195 GLU A N 1
ATOM 1505 C CA . GLU A 1 195 ? 9.734 -2.683 -3.335 1.00 93.44 195 GLU A CA 1
ATOM 1506 C C . GLU A 1 195 ? 8.341 -2.957 -3.915 1.00 93.44 195 GLU A C 1
ATOM 1508 O O . GLU A 1 195 ? 8.198 -3.831 -4.766 1.00 93.44 195 GLU A O 1
ATOM 1513 N N . VAL A 1 196 ? 7.338 -2.143 -3.554 1.00 94.56 196 VAL A N 1
ATOM 1514 C CA . VAL A 1 196 ? 5.967 -2.204 -4.097 1.00 94.56 196 VAL A CA 1
ATOM 1515 C C . VAL A 1 196 ? 5.990 -2.223 -5.618 1.00 94.56 196 VAL A C 1
ATOM 1517 O O . VAL A 1 196 ? 5.339 -3.056 -6.238 1.00 94.56 196 VAL A O 1
ATOM 1520 N N . SER A 1 197 ? 6.761 -1.324 -6.234 1.00 94.19 197 SER A N 1
ATOM 1521 C CA . SER A 1 197 ? 6.830 -1.223 -7.694 1.00 94.19 197 SER A CA 1
ATOM 1522 C C . SER A 1 197 ? 7.426 -2.485 -8.326 1.00 94.19 197 SER A C 1
ATOM 1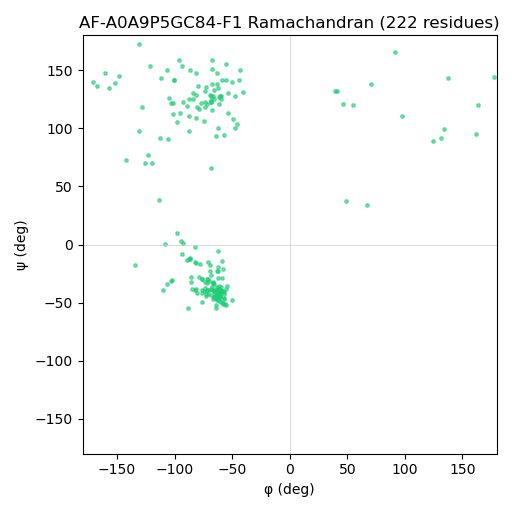524 O O . SER A 1 197 ? 6.943 -2.941 -9.363 1.00 94.19 197 SER A O 1
ATOM 1526 N N . GLY A 1 198 ? 8.452 -3.071 -7.700 1.00 94.00 198 GLY A N 1
ATOM 1527 C CA . GLY A 1 198 ? 9.045 -4.336 -8.134 1.00 94.00 198 GLY A CA 1
ATOM 1528 C C . GLY A 1 198 ? 8.075 -5.511 -8.003 1.00 94.00 198 GLY A C 1
ATOM 1529 O O . GLY A 1 198 ? 7.923 -6.290 -8.948 1.00 94.00 198 GLY A O 1
ATOM 1530 N N . VAL A 1 199 ? 7.377 -5.602 -6.869 1.00 94.06 199 VAL A N 1
ATOM 1531 C CA . VAL A 1 199 ? 6.340 -6.613 -6.622 1.00 94.06 199 VAL A CA 1
ATOM 1532 C C . VAL A 1 199 ? 5.209 -6.464 -7.635 1.00 94.06 199 VAL A C 1
ATOM 1534 O O . VAL A 1 199 ? 4.862 -7.430 -8.302 1.00 94.06 199 VAL A O 1
ATOM 1537 N N . PHE A 1 200 ? 4.693 -5.256 -7.855 1.00 95.50 200 PHE A N 1
ATOM 1538 C CA . PHE A 1 200 ? 3.609 -5.020 -8.809 1.00 95.50 200 PHE A CA 1
ATOM 1539 C C . PHE A 1 200 ? 3.997 -5.349 -10.244 1.00 95.50 200 PHE A C 1
ATOM 1541 O O . PHE A 1 200 ? 3.194 -5.931 -10.968 1.00 95.50 200 PHE A O 1
ATOM 1548 N N . GLY A 1 201 ? 5.220 -5.011 -10.661 1.00 95.25 201 GLY A N 1
ATOM 1549 C CA . GLY A 1 201 ? 5.719 -5.381 -11.983 1.00 95.25 201 GLY A CA 1
ATOM 1550 C C . GLY A 1 201 ? 5.760 -6.898 -12.177 1.00 95.25 201 GLY A C 1
ATOM 1551 O O . GLY A 1 201 ? 5.304 -7.399 -13.205 1.00 95.25 201 GLY A O 1
ATOM 1552 N N . ARG A 1 202 ? 6.252 -7.631 -11.170 1.00 94.38 202 ARG A N 1
ATOM 1553 C CA . ARG A 1 202 ? 6.289 -9.099 -11.177 1.00 94.38 202 ARG A CA 1
ATOM 1554 C C . ARG A 1 202 ? 4.881 -9.695 -11.200 1.00 94.38 202 ARG A C 1
ATOM 1556 O O . ARG A 1 202 ? 4.564 -10.449 -12.113 1.00 94.38 202 ARG A O 1
ATOM 1563 N N . GLU A 1 203 ? 4.034 -9.315 -10.249 1.00 94.44 203 GLU A N 1
ATOM 1564 C CA . GLU A 1 203 ? 2.675 -9.848 -10.107 1.00 94.44 203 GLU A CA 1
ATOM 1565 C C . GLU A 1 203 ? 1.806 -9.544 -11.334 1.00 94.44 203 GLU A C 1
ATOM 1567 O O . GLU A 1 203 ? 1.088 -10.414 -11.819 1.00 94.44 203 GLU A O 1
ATOM 1572 N N . ALA A 1 204 ? 1.898 -8.337 -11.902 1.00 94.75 204 ALA A N 1
ATOM 1573 C CA . ALA A 1 204 ? 1.095 -7.964 -13.065 1.00 94.75 204 ALA A CA 1
ATOM 1574 C C . ALA A 1 204 ? 1.557 -8.636 -14.365 1.00 94.75 204 ALA A C 1
ATOM 1576 O O . ALA A 1 204 ? 0.715 -9.025 -15.176 1.00 94.75 204 ALA A O 1
ATOM 1577 N N . TYR A 1 205 ? 2.872 -8.699 -14.608 1.00 93.69 205 TYR A N 1
ATOM 1578 C CA . TYR A 1 205 ? 3.413 -9.033 -15.930 1.00 93.69 205 TYR A CA 1
ATOM 1579 C C . TYR A 1 205 ? 4.014 -10.436 -16.020 1.00 93.69 205 TYR A C 1
ATOM 1581 O O . TYR A 1 205 ? 3.935 -11.057 -17.077 1.00 93.69 205 TYR A O 1
ATOM 1589 N N . VAL A 1 206 ? 4.626 -10.925 -14.939 1.00 93.19 206 VAL A N 1
ATOM 1590 C CA . VAL A 1 206 ? 5.247 -12.256 -14.902 1.00 93.19 206 VAL A CA 1
ATOM 1591 C C . VAL A 1 206 ? 4.213 -13.294 -14.484 1.00 93.19 206 VAL A C 1
ATOM 1593 O O . VAL A 1 206 ? 3.972 -14.239 -15.229 1.00 93.19 206 VAL A O 1
ATOM 1596 N N . GLU A 1 207 ? 3.561 -13.078 -13.340 1.00 92.06 207 GLU A N 1
ATOM 1597 C CA . GLU A 1 207 ? 2.595 -14.035 -12.780 1.00 92.06 207 GLU A CA 1
ATOM 1598 C C . GLU A 1 207 ? 1.180 -13.848 -13.353 1.00 92.06 207 GLU A C 1
ATOM 1600 O O . GLU A 1 207 ? 0.401 -14.795 -13.458 1.00 92.06 207 GLU A O 1
ATOM 1605 N N . GLY A 1 208 ? 0.829 -12.624 -13.764 1.00 92.00 208 GLY A N 1
ATOM 1606 C CA . GLY A 1 208 ? -0.509 -12.309 -14.267 1.00 92.00 208 GLY A CA 1
ATOM 1607 C C . GLY A 1 208 ? -1.592 -12.409 -13.187 1.00 92.00 208 GLY A C 1
ATOM 1608 O O . GLY A 1 208 ? -2.727 -12.801 -13.480 1.00 92.00 208 GLY A O 1
ATOM 1609 N N . THR A 1 209 ? -1.246 -12.066 -11.945 1.00 92.38 209 THR A N 1
ATOM 1610 C CA . THR A 1 209 ? -2.089 -12.215 -10.758 1.00 92.38 209 THR A CA 1
ATOM 1611 C C . THR A 1 209 ? -3.393 -11.427 -10.884 1.00 92.38 209 THR A C 1
ATOM 1613 O O . THR A 1 209 ? -3.420 -10.225 -11.154 1.00 92.38 209 THR A O 1
ATOM 1616 N N . ARG A 1 210 ? -4.515 -12.121 -10.664 1.00 93.31 210 ARG A N 1
ATOM 1617 C CA . ARG A 1 210 ? -5.882 -11.577 -10.725 1.00 93.31 210 ARG A CA 1
ATOM 1618 C C . ARG A 1 210 ? -6.625 -11.863 -9.423 1.00 93.31 210 ARG A C 1
ATOM 1620 O O . ARG A 1 210 ? -7.535 -12.684 -9.386 1.00 93.31 210 ARG A O 1
ATOM 1627 N N . ASN A 1 211 ? -6.206 -11.193 -8.354 1.00 93.50 211 ASN A N 1
ATOM 1628 C CA . ASN A 1 211 ? -6.815 -11.292 -7.027 1.00 93.50 211 ASN A CA 1
ATOM 1629 C C . ASN A 1 211 ? -7.296 -9.910 -6.548 1.00 93.50 211 ASN A C 1
ATOM 1631 O O . ASN A 1 211 ? -6.738 -8.882 -6.934 1.00 93.50 211 ASN A O 1
ATOM 1635 N N . MET A 1 212 ? -8.309 -9.898 -5.682 1.00 94.38 212 MET A N 1
ATOM 1636 C CA . MET A 1 212 ? -8.797 -8.704 -4.994 1.00 94.38 212 MET A CA 1
ATOM 1637 C C . MET A 1 212 ? -7.706 -8.026 -4.163 1.00 94.38 212 MET A C 1
ATOM 1639 O O . MET A 1 212 ? -7.622 -6.805 -4.198 1.00 94.38 212 MET A O 1
ATOM 1643 N N . ASP A 1 213 ? -6.848 -8.793 -3.480 1.00 94.81 213 ASP A N 1
ATOM 1644 C CA . ASP A 1 213 ? -5.716 -8.244 -2.715 1.00 94.81 213 ASP A CA 1
ATOM 1645 C C . ASP A 1 213 ? -4.810 -7.379 -3.604 1.00 94.81 213 ASP A C 1
ATOM 1647 O O . ASP A 1 213 ? -4.580 -6.204 -3.327 1.00 94.81 213 ASP A O 1
ATOM 1651 N N . PHE A 1 214 ? -4.396 -7.922 -4.753 1.00 96.12 214 PHE A N 1
ATOM 1652 C CA . PHE A 1 214 ? -3.566 -7.199 -5.714 1.00 96.12 214 PHE A CA 1
ATOM 1653 C C . PHE A 1 214 ? -4.271 -5.963 -6.288 1.00 96.12 214 PHE A C 1
ATOM 1655 O O . PHE A 1 214 ? -3.672 -4.893 -6.380 1.00 96.12 214 PHE A O 1
ATOM 1662 N N . LEU A 1 215 ? -5.556 -6.082 -6.637 1.00 95.75 215 LEU A N 1
ATOM 1663 C CA . LEU A 1 215 ? -6.339 -4.952 -7.137 1.00 95.75 215 LEU A CA 1
ATOM 1664 C C . LEU A 1 215 ? -6.398 -3.813 -6.110 1.00 95.75 215 LEU A C 1
ATOM 1666 O O . LEU A 1 215 ? -6.138 -2.660 -6.452 1.00 95.75 215 LEU A O 1
ATOM 1670 N N . LEU A 1 216 ? -6.732 -4.129 -4.858 1.00 94.75 216 LEU A N 1
ATOM 1671 C CA . LEU A 1 216 ? -6.838 -3.141 -3.787 1.00 94.75 216 LEU A CA 1
ATOM 1672 C C . LEU A 1 216 ? -5.472 -2.533 -3.454 1.00 94.75 216 LEU A C 1
ATOM 1674 O O . LEU A 1 216 ? -5.388 -1.322 -3.268 1.00 94.75 216 LEU A O 1
ATOM 1678 N N . ALA A 1 217 ? -4.404 -3.334 -3.459 1.00 95.81 217 ALA A N 1
ATOM 1679 C CA . ALA A 1 217 ? -3.030 -2.868 -3.298 1.00 95.81 217 ALA A CA 1
ATOM 1680 C C . ALA A 1 217 ? -2.665 -1.794 -4.335 1.00 95.81 217 ALA A C 1
ATOM 1682 O O . ALA A 1 217 ? -2.239 -0.692 -3.983 1.00 95.81 217 ALA A O 1
ATOM 1683 N N . VAL A 1 218 ? -2.904 -2.080 -5.619 1.00 95.88 218 VAL A N 1
ATOM 1684 C CA . VAL A 1 218 ? -2.631 -1.141 -6.716 1.00 95.88 218 VAL A CA 1
ATOM 1685 C C . VAL A 1 218 ? -3.473 0.128 -6.582 1.00 95.88 218 VAL A C 1
ATOM 1687 O O . VAL A 1 218 ? -2.957 1.228 -6.782 1.00 95.88 218 VAL A O 1
ATOM 1690 N N . LEU A 1 219 ? -4.750 0.008 -6.214 1.00 94.69 219 LEU A N 1
ATOM 1691 C CA . LEU A 1 219 ? -5.623 1.167 -6.008 1.00 94.69 219 LEU A CA 1
ATOM 1692 C C . LEU A 1 219 ? -5.123 2.056 -4.868 1.00 94.69 219 LEU A C 1
ATOM 1694 O O . LEU A 1 219 ? -5.002 3.262 -5.058 1.00 94.69 219 LEU A O 1
ATOM 1698 N N . VAL A 1 220 ? -4.764 1.477 -3.720 1.00 95.56 220 VAL A N 1
ATOM 1699 C CA . VAL A 1 220 ? -4.190 2.233 -2.596 1.00 95.56 220 VAL A CA 1
ATOM 1700 C C . VAL A 1 220 ? -2.918 2.950 -3.032 1.00 95.56 220 VAL A C 1
ATOM 1702 O O . VAL A 1 220 ? -2.812 4.159 -2.869 1.00 95.56 220 VAL A O 1
ATOM 1705 N N . TYR A 1 221 ? -1.978 2.235 -3.647 1.00 95.31 221 TYR A N 1
ATOM 1706 C CA . TYR A 1 221 ? -0.689 2.808 -4.031 1.00 95.31 221 TYR A CA 1
ATOM 1707 C C . TYR A 1 221 ? -0.786 3.887 -5.120 1.00 95.31 221 TYR A C 1
ATOM 1709 O O . TYR A 1 221 ? 0.001 4.821 -5.140 1.00 95.31 221 TYR A O 1
ATOM 1717 N N . THR A 1 222 ? -1.729 3.773 -6.056 1.00 94.31 222 THR A N 1
ATOM 1718 C CA . THR A 1 222 ? -1.889 4.779 -7.125 1.00 94.31 222 THR A CA 1
ATOM 1719 C C . THR A 1 222 ? -2.671 6.008 -6.678 1.00 94.31 222 THR A C 1
ATOM 1721 O O . THR A 1 222 ? -2.617 7.036 -7.353 1.00 94.31 222 THR A O 1
ATOM 1724 N N . THR A 1 223 ? -3.379 5.920 -5.551 1.00 93.44 223 THR A N 1
ATOM 1725 C CA . THR A 1 223 ? -4.137 7.045 -4.995 1.00 93.44 223 THR A CA 1
ATOM 1726 C C . THR A 1 223 ? -3.230 8.034 -4.241 1.00 93.44 223 THR A C 1
ATOM 1728 O O . THR A 1 223 ? -3.549 9.224 -4.229 1.00 93.44 223 THR A O 1
ATOM 1731 N N . TRP A 1 224 ? -2.092 7.594 -3.672 1.00 91.25 224 TRP A N 1
ATOM 1732 C CA . TRP A 1 224 ? -1.189 8.420 -2.840 1.00 91.25 224 TRP A CA 1
ATOM 1733 C C . TRP A 1 224 ? 0.300 8.139 -3.042 1.00 91.25 224 TRP A C 1
ATOM 1735 O O . TRP A 1 224 ? 1.087 9.114 -2.981 1.00 91.25 224 TRP A O 1
#

Radius of gyration: 30.93 Å; Cα contacts (8 Å, |Δi|>4): 92; chains: 1; bounding box: 81×74×61 Å

Foldseek 3Di:
DPPVCVVVVHDDDDDDDDDDDDDDDDDDPPPPVVVVVVVVVVVVVVVVVVVPPDPDDDDCVVVVVVVVVPDDDDDDDDDDDDDDDDDDDDDDDDDDDDDDDDDDDDDDDDDDDDPDPPPPPPPPPLDDPVLDDDQVLLQQLVVQCVPPPCVVPVPDDDDPPDGSVNCCVPQVLLSLLSCLVSDPDPVSNVRSLVSNVVSLCCCCPVVVDDDPSSVNSVVSNVVD

pLDDT: mean 70.25, std 22.45, range [23.97, 96.12]

Secondary structure (DSSP, 8-state):
--HHHHHTT---PPPPPPPPPPPPPPPP--SSSHHHHHHHHHHHHHHHHHHTS-SS---THHHHHHHGGG-----------PPP--PPPPP-PPPP-----------------------------SS-TTTPPPHHHHHHHHHHIIIIIGGG-TT----TT--HHHHHHH-HHHHHHHHHHH---HHHHHHHHHHHHHHHHIIIIII----HHHHHHHHHHHH-